Protein AF-A0A3A0BX88-F1 (afdb_monomer)

Secondary structure (DSSP, 8-state):
---------------------SSS--------------------------PPP-B--GGGGTT---HHHHHHHHHHHHHHHH---SSSS-S--EEPPTT-TT--EE-TTT--EEEEEEESS--SS-EEEEEHHHHHHHHHTT-PPEEEEEEE-TTSBEEEEEEE-GGG--GGGEEEPPPPPTTSTTTT--EEEE-GGGS-GGG-EEEEETTEEPPHHHHHHHHHHHHGGGGS-HHHHHHHHHHHHHHHHHT-SEEEHHHHHTTHHHHHHH-TT-S-HHHHHHHHHHHHHHTTSEEEEETTEEEEPP-TT----

Nearest PDB structures (foldseek):
  4esj-assembly1_A  TM=8.984E-01  e=1.342E-27  Streptococcus pneumoniae TIGR4
  4esj-assembly2_B  TM=9.126E-01  e=5.224E-27  Streptococcus pneumoniae TIGR4
  4kyw-assembly1_A  TM=6.574E-01  e=2.027E-28  Streptococcus pneumoniae TIGR4
  3i7b-assembly1_A  TM=4.839E-01  e=1.881E+00  Toxoplasma gondii

Sequence (313 aa):
MKTHSPAIVTRYEETKRKNRHRAACETATRYKIEIGSTSARAAIKITFNKHMQLQLNHAIASRYKSRSQIARVVTEDWALRQLYCVACNSDSLRPFPANTKAVDYHCLMCSSAFQLKSGSAWSERRVPDAGYDAMMSAIQSDRVPNLLLMQYSSDWTVRNLLLVPSFFFVPSAIECRKPLSPRARRAGWVGCNILLSAIAPEGKLPMVRNGEVIPARMVRAHYERVRSLAKLNVKLRGWTLDVLRVIHELKLATFSLSDVYAFEARLRELHPQNFNIRPKIRQQLQVLRDHGLLQFISKGRYELLPSSGQARL

pLDDT: mean 84.35, std 23.64, range [26.55, 98.62]

Radius of gyration: 29.99 Å; Cα contacts (8 Å, |Δi|>4): 430; chains: 1; bounding box: 71×55×108 Å

Solvent-accessible surface area (backbone atoms only — not comparable to full-atom values): 18844 Å² total; per-residue (Å²): 134,85,88,81,86,86,88,82,90,79,97,81,78,97,72,81,72,90,88,80,92,75,91,90,85,84,84,83,83,82,83,87,79,85,84,78,91,76,85,79,93,74,80,80,75,82,72,79,78,79,74,73,71,50,69,39,56,62,75,84,30,72,88,51,86,51,66,70,57,29,52,48,54,26,51,51,55,38,43,55,75,49,36,54,38,54,92,53,92,44,78,42,44,41,72,46,66,87,88,46,81,78,37,47,28,30,24,91,87,75,64,50,44,28,24,78,47,77,39,73,69,82,63,76,49,52,45,83,51,62,47,33,69,60,52,52,51,24,40,75,68,73,63,48,39,24,39,35,43,34,22,30,48,96,87,38,32,46,30,32,28,36,36,30,54,35,74,62,61,37,75,90,26,53,43,77,44,76,54,36,52,83,86,42,100,58,44,60,46,42,31,21,31,40,32,45,67,55,44,42,71,87,42,54,43,59,45,23,54,86,60,40,76,50,58,65,70,56,45,27,50,46,44,56,61,53,47,66,54,60,75,44,56,62,72,59,35,38,53,40,50,55,50,50,31,51,52,59,72,67,74,49,60,62,49,44,52,66,67,59,53,75,45,44,69,59,55,35,69,78,38,73,90,51,92,58,55,71,66,47,52,56,52,34,55,50,51,38,33,79,56,67,46,29,46,79,77,51,96,59,32,35,34,59,51,80,64,82,79,69,69,93,123

Structure (mmCIF, N/CA/C/O backbone):
data_AF-A0A3A0BX88-F1
#
_entry.id   AF-A0A3A0BX88-F1
#
loop_
_atom_site.group_PDB
_atom_site.id
_atom_site.type_symbol
_atom_site.label_atom_id
_atom_site.label_alt_id
_atom_site.label_comp_id
_atom_site.label_asym_id
_atom_site.label_entity_id
_atom_site.label_seq_id
_atom_site.pdbx_PDB_ins_code
_atom_site.Cartn_x
_atom_site.Cartn_y
_atom_site.Cartn_z
_atom_site.occupancy
_atom_site.B_iso_or_equiv
_atom_site.auth_seq_id
_atom_site.auth_comp_id
_atom_site.auth_asym_id
_atom_site.auth_atom_id
_atom_site.pdbx_PDB_model_num
ATOM 1 N N . MET A 1 1 ? -18.993 21.722 -79.664 1.00 37.19 1 MET A N 1
ATOM 2 C CA . MET A 1 1 ? -18.852 20.838 -80.846 1.00 37.19 1 MET A CA 1
ATOM 3 C C . MET A 1 1 ? -19.115 19.419 -80.355 1.00 37.19 1 MET A C 1
ATOM 5 O O . MET A 1 1 ? -18.343 18.940 -79.544 1.00 37.19 1 MET A O 1
ATOM 9 N N . LYS A 1 2 ? -20.366 18.941 -80.429 1.00 28.55 2 LYS A N 1
ATOM 10 C CA . LYS A 1 2 ? -20.908 18.072 -81.502 1.00 28.55 2 LYS A CA 1
ATOM 11 C C . LYS A 1 2 ? -20.049 16.804 -81.669 1.00 28.55 2 LYS A C 1
ATOM 13 O O . LYS A 1 2 ? -18.923 16.930 -82.123 1.00 28.55 2 LYS A O 1
ATOM 18 N N . THR A 1 3 ? -20.441 15.655 -81.096 1.00 29.53 3 THR A N 1
ATOM 19 C CA . THR A 1 3 ? -21.334 14.567 -81.618 1.00 29.53 3 THR A CA 1
ATOM 20 C C . THR A 1 3 ? -20.445 13.311 -81.801 1.00 29.53 3 THR A C 1
ATOM 22 O O . THR A 1 3 ? -19.303 13.493 -82.188 1.00 29.53 3 THR A O 1
ATOM 25 N N . HIS A 1 4 ? -20.766 12.041 -81.520 1.00 30.64 4 HIS A N 1
ATOM 26 C CA . HIS A 1 4 ? -21.990 11.239 -81.623 1.00 30.64 4 HIS A CA 1
ATOM 27 C C . HIS A 1 4 ? -21.888 9.959 -80.751 1.00 30.64 4 HIS A C 1
ATOM 29 O O . HIS A 1 4 ? -20.810 9.393 -80.597 1.00 30.64 4 HIS A O 1
ATOM 35 N N . SER A 1 5 ? -23.035 9.472 -80.264 1.00 31.55 5 SER A N 1
ATOM 36 C CA . SER A 1 5 ? -23.332 8.045 -80.005 1.00 31.55 5 SER A CA 1
ATOM 37 C C . SER A 1 5 ? -23.922 7.429 -81.299 1.00 31.55 5 SER A C 1
ATOM 39 O O . SER A 1 5 ? -24.360 8.223 -82.142 1.00 31.55 5 SER A O 1
ATOM 41 N N . PRO A 1 6 ? -23.980 6.091 -81.505 1.00 41.88 6 PRO A N 1
ATOM 42 C CA . PRO A 1 6 ? -25.149 5.328 -81.030 1.00 41.88 6 PRO A CA 1
ATOM 43 C C . PRO A 1 6 ? -24.908 3.837 -80.674 1.00 41.88 6 PRO A C 1
ATOM 45 O O . PRO A 1 6 ? -23.844 3.263 -80.882 1.00 41.88 6 PRO A O 1
ATOM 48 N N . ALA A 1 7 ? -25.965 3.247 -80.109 1.00 32.22 7 ALA A N 1
ATOM 49 C CA . ALA A 1 7 ? -26.146 1.889 -79.589 1.00 32.22 7 ALA A CA 1
ATOM 50 C C . ALA A 1 7 ? -26.302 0.776 -80.655 1.00 32.22 7 ALA A C 1
ATOM 52 O O . ALA A 1 7 ? -26.463 1.097 -81.827 1.00 32.22 7 ALA A O 1
ATOM 53 N N . ILE A 1 8 ? -26.355 -0.505 -80.221 1.00 32.84 8 ILE A N 1
ATOM 54 C CA . ILE A 1 8 ? -27.447 -1.489 -80.485 1.00 32.84 8 ILE A CA 1
ATOM 55 C C . ILE A 1 8 ? -27.179 -2.864 -79.795 1.00 32.84 8 ILE A C 1
ATOM 57 O O . ILE A 1 8 ? -26.192 -3.526 -80.089 1.00 32.84 8 ILE A O 1
ATOM 61 N N . VAL A 1 9 ? -28.050 -3.231 -78.830 1.00 30.72 9 VAL A N 1
ATOM 62 C CA . VAL A 1 9 ? -28.885 -4.471 -78.679 1.00 30.72 9 VAL A CA 1
ATOM 63 C C . VAL A 1 9 ? -28.278 -5.820 -79.156 1.00 30.72 9 VAL A C 1
ATOM 65 O O . VAL A 1 9 ? -27.827 -5.904 -80.283 1.00 30.72 9 VAL A O 1
ATOM 68 N N . THR A 1 10 ? -28.205 -6.931 -78.398 1.00 33.31 10 THR A N 1
ATOM 69 C CA . THR A 1 10 ? -29.269 -7.888 -77.962 1.00 33.31 10 THR A CA 1
ATOM 70 C C . THR A 1 10 ? -28.614 -8.964 -77.065 1.00 33.31 10 THR A C 1
ATOM 72 O O . THR A 1 10 ? -27.620 -9.556 -77.461 1.00 33.31 10 THR A O 1
ATOM 75 N N . ARG A 1 11 ? -29.009 -9.197 -75.806 1.00 34.31 11 ARG A N 1
ATOM 76 C CA . ARG A 1 11 ? -30.025 -10.169 -75.339 1.00 34.31 11 ARG A CA 1
ATOM 77 C C . ARG A 1 11 ? -30.172 -11.441 -76.197 1.00 34.31 11 ARG A C 1
ATOM 79 O O . ARG A 1 11 ? -31.136 -11.555 -76.939 1.00 34.31 11 ARG A O 1
ATOM 86 N N . TYR A 1 12 ? -29.269 -12.405 -76.032 1.00 27.91 12 TYR A N 1
ATOM 87 C CA . TYR A 1 12 ? -29.512 -13.823 -76.325 1.00 27.91 12 TYR A CA 1
ATOM 88 C C . TYR A 1 12 ? -28.735 -14.674 -75.302 1.00 27.91 12 TYR A C 1
ATOM 90 O O . TYR A 1 12 ? -27.566 -14.416 -75.047 1.00 27.91 12 TYR A O 1
ATOM 98 N N . GLU A 1 13 ? -29.416 -15.665 -74.719 1.00 34.09 13 GLU A N 1
ATOM 99 C CA . GLU A 1 13 ? -28.884 -16.752 -73.869 1.00 34.09 13 GLU A CA 1
ATOM 100 C C . GLU A 1 13 ? -28.833 -16.591 -72.331 1.00 34.09 13 GLU A C 1
ATOM 102 O O . GLU A 1 13 ? -28.002 -17.180 -71.646 1.00 34.09 13 GLU A O 1
ATOM 107 N N . GLU A 1 14 ? -29.870 -15.991 -71.742 1.00 33.75 14 GLU A N 1
ATOM 108 C CA . GLU A 1 14 ? -30.422 -16.490 -70.467 1.00 33.75 14 GLU A CA 1
ATOM 109 C C . GLU A 1 14 ? -31.328 -17.705 -70.736 1.00 33.75 14 GLU A C 1
ATOM 111 O O . GLU A 1 14 ? -32.547 -17.597 -70.640 1.00 33.75 14 GLU A O 1
ATOM 116 N N . THR A 1 15 ? -30.804 -18.869 -71.149 1.00 36.31 15 THR A N 1
ATOM 117 C CA . THR A 1 15 ? -31.603 -20.128 -71.144 1.00 36.31 15 THR A CA 1
ATOM 118 C C . THR A 1 15 ? -30.800 -21.428 -71.303 1.00 36.31 15 THR A C 1
ATOM 120 O O . THR A 1 15 ? -31.260 -22.393 -71.900 1.00 36.31 15 THR A O 1
ATOM 123 N N . LYS A 1 16 ? -29.635 -21.535 -70.659 1.00 35.22 16 LYS A N 1
ATOM 124 C CA . LYS A 1 16 ? -29.091 -22.830 -70.195 1.00 35.22 16 LYS A CA 1
ATOM 125 C C . LYS A 1 16 ? -28.930 -22.756 -68.678 1.00 35.22 16 LYS A C 1
ATOM 127 O O . LYS A 1 16 ? -27.843 -22.656 -68.134 1.00 35.22 16 LYS A O 1
ATOM 132 N N . ARG A 1 17 ? -30.027 -22.547 -67.946 1.00 33.50 17 ARG A N 1
ATOM 133 C CA . ARG A 1 17 ? -30.884 -23.636 -67.455 1.00 33.50 17 ARG A CA 1
ATOM 134 C C . ARG A 1 17 ? -30.047 -24.814 -66.938 1.00 33.50 17 ARG A C 1
ATOM 136 O O . ARG A 1 17 ? -29.605 -25.664 -67.697 1.00 33.50 17 ARG A O 1
ATOM 143 N N . LYS A 1 18 ? -30.003 -24.876 -65.606 1.00 42.22 18 LYS A N 1
ATOM 144 C CA . LYS A 1 18 ? -30.441 -26.057 -64.856 1.00 42.22 18 LYS A CA 1
ATOM 145 C C . LYS A 1 18 ? -29.643 -27.326 -65.157 1.00 42.22 18 LYS A C 1
ATOM 147 O O . LYS A 1 18 ? -30.106 -28.137 -65.941 1.00 42.22 18 LYS A O 1
ATOM 152 N N . ASN A 1 19 ? -28.492 -27.496 -64.494 1.00 35.53 19 ASN A N 1
ATOM 153 C CA . ASN A 1 19 ? -27.986 -28.814 -64.054 1.00 35.53 19 ASN A CA 1
ATOM 154 C C . ASN A 1 19 ? -26.706 -28.746 -63.191 1.00 35.53 19 ASN A C 1
ATOM 156 O O . ASN A 1 19 ? -25.801 -29.551 -63.368 1.00 35.53 19 ASN A O 1
ATOM 160 N N . ARG A 1 20 ? -26.606 -27.816 -62.226 1.00 32.66 20 ARG A N 1
ATOM 161 C CA . ARG A 1 20 ? -25.600 -27.908 -61.136 1.00 32.66 20 ARG A CA 1
ATOM 162 C C . ARG A 1 20 ? -26.149 -27.494 -59.763 1.00 32.66 20 ARG A C 1
ATOM 164 O O . ARG A 1 20 ? -25.437 -26.959 -58.926 1.00 32.66 20 ARG A O 1
ATOM 171 N N . HIS A 1 21 ? -27.428 -27.797 -59.525 1.00 34.69 21 HIS A N 1
ATOM 172 C CA . HIS A 1 21 ? -27.986 -27.977 -58.182 1.00 34.69 21 HIS A CA 1
ATOM 173 C C . HIS A 1 21 ? -28.026 -29.477 -57.872 1.00 34.69 21 HIS A C 1
ATOM 175 O O . HIS A 1 21 ? -29.051 -30.124 -58.060 1.00 34.69 21 HIS A O 1
ATOM 181 N N . ARG A 1 22 ? -26.889 -30.040 -57.465 1.00 37.06 22 ARG A N 1
ATOM 182 C CA . ARG A 1 22 ? -26.770 -31.274 -56.669 1.00 37.06 22 ARG A CA 1
ATOM 183 C C . ARG A 1 22 ? -25.282 -31.533 -56.445 1.00 37.06 22 ARG A C 1
ATOM 185 O O . ARG A 1 22 ? -24.516 -31.413 -57.390 1.00 37.06 22 ARG A O 1
ATOM 192 N N . ALA A 1 23 ? -24.926 -31.907 -55.219 1.00 32.59 23 ALA A N 1
ATOM 193 C CA . ALA A 1 23 ? -23.577 -32.221 -54.735 1.00 32.59 23 ALA A CA 1
ATOM 194 C C . ALA A 1 23 ? -22.699 -31.023 -54.323 1.00 32.59 23 ALA A C 1
ATOM 196 O O . ALA A 1 23 ? -21.762 -30.650 -55.018 1.00 32.59 23 ALA A O 1
ATOM 197 N N . ALA A 1 24 ? -23.006 -30.456 -53.151 1.00 30.28 24 ALA A N 1
ATOM 198 C CA . ALA A 1 24 ? -22.021 -30.149 -52.097 1.00 30.28 24 ALA A CA 1
ATOM 199 C C . ALA A 1 24 ? -22.750 -29.627 -50.840 1.00 30.28 24 ALA A C 1
ATOM 201 O O . 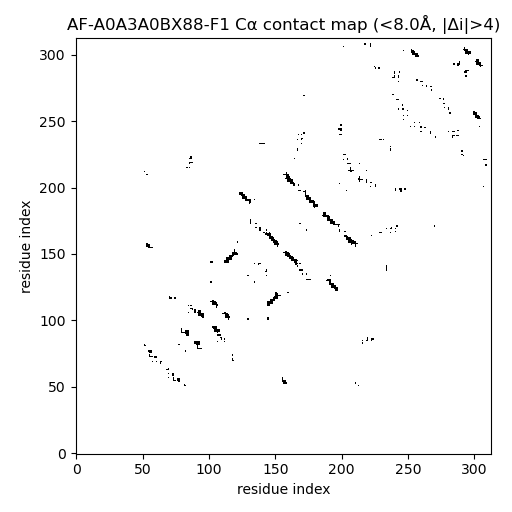ALA A 1 24 ? -22.525 -28.517 -50.365 1.00 30.28 24 ALA A O 1
ATOM 202 N N . CYS A 1 25 ? -23.694 -30.420 -50.334 1.00 26.55 25 CYS A N 1
ATOM 203 C CA . CYS A 1 25 ? -24.285 -30.266 -49.008 1.00 26.55 25 CYS A CA 1
ATOM 204 C C . CYS A 1 25 ? -24.547 -31.682 -48.492 1.00 26.55 25 CYS A C 1
ATOM 206 O O . CYS A 1 25 ? -25.548 -32.277 -48.859 1.00 26.55 25 CYS A O 1
ATOM 208 N N . GLU A 1 26 ? -23.564 -32.229 -47.777 1.00 30.09 26 GLU A N 1
ATOM 209 C CA . GLU A 1 26 ? -23.546 -33.478 -46.993 1.00 30.09 26 GLU A CA 1
ATOM 210 C C . GLU A 1 26 ? -22.076 -33.595 -46.544 1.00 30.09 26 GLU A C 1
ATOM 212 O O . GLU A 1 26 ? -21.204 -33.898 -47.344 1.00 30.09 26 GLU A O 1
ATOM 217 N N . THR A 1 27 ? -21.680 -33.129 -45.363 1.00 31.25 27 THR A N 1
ATOM 218 C CA . THR A 1 27 ? -21.918 -33.831 -44.103 1.00 31.25 27 THR A CA 1
ATOM 219 C C . THR A 1 27 ? -22.029 -32.853 -42.936 1.00 31.25 27 THR A C 1
ATOM 221 O O . THR A 1 27 ? -21.077 -32.211 -42.500 1.00 31.25 27 THR A O 1
ATOM 224 N N . ALA A 1 28 ? -23.243 -32.791 -42.401 1.00 28.09 28 ALA A N 1
ATOM 225 C CA . ALA A 1 28 ? -23.514 -32.354 -41.050 1.00 28.09 28 ALA A CA 1
ATOM 226 C C . ALA A 1 28 ? -23.361 -33.550 -40.098 1.00 28.09 28 ALA A C 1
ATOM 228 O O . ALA A 1 28 ? -24.023 -34.567 -40.288 1.00 28.09 28 ALA A O 1
ATOM 229 N N . THR A 1 29 ? -22.607 -33.368 -39.019 1.00 28.95 29 THR A N 1
ATOM 230 C CA . THR A 1 29 ? -22.853 -34.056 -37.742 1.00 28.95 29 THR A CA 1
ATOM 231 C C . THR A 1 29 ? -22.999 -32.944 -36.705 1.00 28.95 29 THR A C 1
ATOM 233 O O . THR A 1 29 ? -22.015 -32.409 -36.213 1.00 28.95 29 THR A O 1
ATOM 236 N N . ARG A 1 30 ? -24.165 -32.289 -36.636 1.00 31.25 30 ARG A N 1
ATOM 237 C CA . ARG A 1 30 ? -25.263 -32.581 -35.694 1.00 31.25 30 ARG A CA 1
ATOM 238 C C . ARG A 1 30 ? -24.772 -32.883 -34.276 1.00 31.25 30 ARG A C 1
ATOM 240 O O . ARG A 1 30 ? -24.467 -34.026 -33.979 1.00 31.25 30 ARG A O 1
ATOM 247 N N . TYR A 1 31 ? -24.896 -31.893 -33.394 1.00 28.05 31 TYR A N 1
ATOM 248 C CA . TYR A 1 31 ? -25.652 -32.082 -32.156 1.00 28.05 31 TYR A CA 1
ATOM 249 C C . TYR A 1 31 ? -26.645 -30.926 -31.991 1.00 28.05 31 TYR A C 1
ATOM 251 O O . TYR A 1 31 ? -26.291 -29.753 -32.088 1.00 28.05 31 TYR A O 1
ATOM 259 N N . LYS A 1 32 ? -27.917 -31.311 -31.854 1.00 29.78 32 LYS A N 1
ATOM 260 C CA . LYS A 1 32 ? -29.093 -30.466 -31.639 1.00 29.78 32 LYS A CA 1
ATOM 261 C C . LYS A 1 32 ? -29.064 -29.894 -30.219 1.00 29.78 32 LYS A C 1
ATOM 263 O O . LYS A 1 32 ? -28.857 -30.650 -29.277 1.00 29.78 32 LYS A O 1
ATOM 268 N N . ILE A 1 33 ? -29.403 -28.616 -30.073 1.00 31.17 33 ILE A N 1
ATOM 269 C CA . ILE A 1 33 ? -30.096 -28.116 -28.882 1.00 31.17 33 ILE A CA 1
ATOM 270 C C . ILE A 1 33 ? -31.401 -27.508 -29.392 1.00 31.17 33 ILE A C 1
ATOM 272 O O . ILE A 1 33 ? -31.394 -26.602 -30.225 1.00 31.17 33 ILE A O 1
ATOM 276 N N . GLU A 1 34 ? -32.512 -28.098 -28.960 1.00 29.34 34 GLU A N 1
ATOM 277 C CA . GLU A 1 34 ? -33.870 -27.637 -29.225 1.00 29.34 34 GLU A CA 1
ATOM 278 C C . GLU A 1 34 ? -34.085 -26.269 -28.577 1.00 29.34 34 GLU A C 1
ATOM 280 O O . GLU A 1 34 ? -33.884 -26.089 -27.377 1.00 29.34 34 GLU A O 1
ATOM 285 N N . ILE A 1 35 ? -34.494 -25.293 -29.386 1.00 29.83 35 ILE A N 1
ATOM 286 C CA . ILE A 1 35 ? -34.951 -23.995 -28.900 1.00 29.83 35 ILE A CA 1
ATOM 287 C C . ILE A 1 35 ? -36.453 -24.130 -28.657 1.00 29.83 35 ILE A C 1
ATOM 289 O O . ILE A 1 35 ? -37.256 -24.019 -29.582 1.00 29.83 35 ILE A O 1
ATOM 293 N N . GLY A 1 36 ? -36.819 -24.385 -27.402 1.00 27.83 36 GLY A N 1
ATOM 294 C CA . GLY A 1 36 ? -38.156 -24.105 -26.896 1.00 27.83 36 GLY A CA 1
ATOM 295 C C . GLY A 1 36 ? -38.339 -22.592 -26.783 1.00 27.83 36 GLY A C 1
ATOM 296 O O . GLY A 1 36 ? -37.563 -21.899 -26.129 1.00 27.83 36 GLY A O 1
ATOM 297 N N . SER A 1 37 ? -39.346 -22.072 -27.471 1.00 37.44 37 SER A N 1
ATOM 298 C CA . SER A 1 37 ? -39.745 -20.669 -27.483 1.00 37.44 37 SER A CA 1
ATOM 299 C C . SER A 1 37 ? -40.208 -20.186 -26.105 1.00 37.44 37 SER A C 1
ATOM 301 O O . SER A 1 37 ? -41.192 -20.712 -25.593 1.00 37.44 37 SER A O 1
ATOM 303 N N . THR A 1 38 ? -39.544 -19.167 -25.545 1.00 35.22 38 THR A N 1
ATOM 304 C CA . THR A 1 38 ? -40.084 -17.947 -24.887 1.00 35.22 38 THR A CA 1
ATOM 305 C C . THR A 1 38 ? -39.048 -17.335 -23.925 1.00 35.22 38 THR A C 1
ATOM 307 O O . THR A 1 38 ? -38.372 -18.045 -23.195 1.00 35.22 38 THR A O 1
ATOM 310 N N . SER A 1 39 ? -38.991 -15.994 -23.888 1.00 34.66 39 SER A N 1
ATOM 311 C CA . SER A 1 39 ? -38.330 -15.144 -22.874 1.00 34.66 39 SER A CA 1
ATOM 312 C C . SER A 1 39 ? -36.818 -14.830 -22.992 1.00 34.66 39 SER A C 1
ATOM 314 O O . SER A 1 39 ? -35.966 -15.700 -23.102 1.00 34.66 39 SER A O 1
ATOM 316 N N . ALA A 1 40 ? -36.533 -13.523 -22.873 1.00 35.00 40 ALA A N 1
ATOM 317 C CA . ALA A 1 40 ? -35.274 -12.843 -22.539 1.00 35.00 40 ALA A CA 1
ATOM 318 C C . ALA A 1 40 ? -34.059 -12.964 -23.491 1.00 35.00 40 ALA A C 1
ATOM 320 O O . ALA A 1 40 ? -33.359 -13.970 -23.562 1.00 35.00 40 ALA A O 1
ATOM 321 N N . ARG A 1 41 ? -33.697 -11.832 -24.120 1.00 35.62 41 ARG A N 1
ATOM 322 C CA . ARG A 1 41 ? -32.363 -11.582 -24.698 1.00 35.62 41 ARG A CA 1
ATOM 323 C C . ARG A 1 41 ? -31.299 -11.601 -23.589 1.00 35.62 41 ARG A C 1
ATOM 325 O O . ARG A 1 41 ? -30.920 -10.554 -23.068 1.00 35.62 41 ARG A O 1
ATOM 332 N N . ALA A 1 42 ? -30.789 -12.777 -23.245 1.00 33.88 42 ALA A N 1
ATOM 333 C CA . ALA A 1 42 ? -29.539 -12.902 -22.510 1.00 33.88 42 ALA A CA 1
ATOM 334 C C . ALA A 1 42 ? -28.380 -12.694 -23.496 1.00 33.88 42 ALA A C 1
ATOM 336 O O . ALA A 1 42 ? -28.072 -13.555 -24.318 1.00 33.88 42 ALA A O 1
ATOM 337 N N . ALA A 1 43 ? -27.747 -11.522 -23.444 1.00 33.97 43 ALA A N 1
ATOM 338 C CA . ALA A 1 43 ? -26.481 -11.295 -24.124 1.00 33.97 43 ALA A CA 1
ATOM 339 C C . ALA A 1 43 ? -25.432 -12.244 -23.525 1.00 33.97 43 ALA A C 1
ATOM 341 O O . ALA A 1 43 ? -24.995 -12.061 -22.388 1.00 33.97 43 ALA A O 1
ATOM 342 N N . ILE A 1 44 ? -25.031 -13.264 -24.282 1.00 34.22 44 ILE A N 1
ATOM 343 C CA . ILE A 1 44 ? -23.908 -14.130 -23.925 1.00 34.22 44 ILE A CA 1
ATOM 344 C C . ILE A 1 44 ? -22.640 -13.270 -24.003 1.00 34.22 44 ILE A C 1
ATOM 346 O O . ILE A 1 44 ? -22.049 -13.084 -25.065 1.00 34.22 44 ILE A O 1
ATOM 350 N N . LYS A 1 45 ? -22.223 -12.699 -22.867 1.00 35.22 45 LYS A N 1
ATOM 351 C CA . LYS A 1 45 ? -20.878 -12.142 -22.697 1.00 35.22 45 LYS A CA 1
ATOM 352 C C . LYS A 1 45 ? -19.897 -13.310 -22.700 1.00 35.22 45 LYS A C 1
ATOM 354 O O . LYS A 1 45 ? -19.607 -13.886 -21.653 1.00 35.22 45 LYS A O 1
ATOM 359 N N . ILE A 1 46 ? -19.372 -13.651 -23.874 1.00 37.88 46 ILE A N 1
ATOM 360 C CA . ILE A 1 46 ? -18.177 -14.490 -23.980 1.00 37.88 46 ILE A CA 1
ATOM 361 C C . ILE A 1 46 ? -17.037 -13.685 -23.352 1.00 37.88 46 ILE A C 1
ATOM 363 O O . ILE A 1 46 ? -16.448 -12.802 -23.970 1.00 37.88 46 ILE A O 1
ATOM 367 N N . THR A 1 47 ? -16.789 -13.929 -22.070 1.00 42.38 47 THR A N 1
ATOM 368 C CA . THR A 1 47 ? -15.688 -13.301 -21.347 1.00 42.38 47 THR A CA 1
ATOM 369 C C . THR A 1 47 ? -14.465 -14.153 -21.637 1.00 42.38 47 THR A C 1
ATOM 371 O O . THR A 1 47 ? -14.297 -15.218 -21.048 1.00 42.38 47 THR A O 1
ATOM 374 N N . PHE A 1 48 ? -13.632 -13.727 -22.588 1.00 44.22 48 PHE A N 1
ATOM 375 C CA . PHE A 1 48 ? -12.300 -14.301 -22.746 1.00 44.22 48 PHE A CA 1
ATOM 376 C C . PHE A 1 48 ? -11.543 -14.048 -21.445 1.00 44.22 48 PHE A C 1
ATOM 378 O O . PHE A 1 48 ? -11.156 -12.919 -21.147 1.00 44.22 48 PHE A O 1
ATOM 385 N N . ASN A 1 49 ? -11.385 -15.089 -20.634 1.00 53.59 49 ASN A N 1
ATOM 386 C CA . ASN A 1 49 ? -10.648 -14.996 -19.387 1.00 53.59 49 ASN A CA 1
ATOM 387 C C . ASN A 1 49 ? -9.162 -14.875 -19.753 1.00 53.59 49 ASN A C 1
ATOM 389 O O . ASN A 1 49 ? -8.492 -15.872 -20.018 1.00 53.59 49 ASN A O 1
ATOM 393 N N . LYS A 1 50 ? -8.664 -13.640 -19.875 1.00 65.56 50 LYS A N 1
ATOM 394 C CA . LYS A 1 50 ? -7.261 -13.367 -20.191 1.00 65.56 50 LYS A CA 1
ATOM 395 C C . LYS A 1 50 ? -6.401 -13.871 -19.033 1.00 65.56 50 LYS A C 1
ATOM 397 O O . LYS A 1 50 ? -6.299 -13.226 -17.993 1.00 65.56 50 LYS A O 1
ATOM 402 N N . HIS A 1 51 ? -5.804 -15.044 -19.206 1.00 83.62 51 HIS A N 1
ATOM 403 C CA . HIS A 1 51 ? -4.863 -15.595 -18.242 1.00 83.62 51 HIS A CA 1
ATOM 404 C C . HIS A 1 51 ? -3.561 -14.782 -18.274 1.00 83.62 51 HIS A C 1
ATOM 406 O O . HIS A 1 51 ? -2.990 -14.567 -19.345 1.00 83.62 51 HIS A O 1
ATOM 412 N N . MET A 1 52 ? -3.086 -14.330 -17.110 1.00 93.56 52 MET A N 1
ATOM 413 C CA . MET A 1 52 ? -1.812 -13.616 -16.992 1.00 93.56 52 MET A CA 1
ATOM 414 C C . MET A 1 52 ? -0.661 -14.571 -17.325 1.00 93.56 52 MET A C 1
ATOM 416 O O . MET A 1 52 ? -0.510 -15.616 -16.697 1.00 93.56 52 MET A O 1
ATOM 420 N N . GLN A 1 53 ? 0.152 -14.231 -18.323 1.00 96.19 53 GLN A N 1
ATOM 421 C CA . GLN A 1 53 ? 1.370 -14.984 -18.636 1.00 96.19 53 GLN A CA 1
ATOM 422 C C . GLN A 1 53 ? 2.516 -14.472 -17.771 1.00 96.19 53 GLN A C 1
ATOM 424 O O . GLN A 1 53 ? 2.698 -13.265 -17.665 1.00 96.19 53 GLN A O 1
ATOM 429 N N . LEU A 1 54 ? 3.314 -15.361 -17.181 1.00 97.44 54 LEU A N 1
ATOM 430 C CA . LEU A 1 54 ? 4.383 -14.966 -16.254 1.00 97.44 54 LEU A CA 1
ATOM 431 C C . LEU A 1 54 ? 5.745 -14.757 -16.927 1.00 97.44 54 LEU A C 1
ATOM 433 O O . LEU A 1 54 ? 6.626 -14.151 -16.326 1.00 97.44 54 LEU A O 1
ATOM 437 N N . GLN A 1 55 ? 5.917 -15.208 -18.170 1.00 97.50 55 GLN A N 1
ATOM 438 C CA . GLN A 1 55 ? 7.182 -15.080 -18.887 1.00 97.50 55 GLN A CA 1
ATOM 439 C C . GLN A 1 55 ? 7.400 -13.645 -19.391 1.00 97.50 55 GLN A C 1
ATOM 441 O O . GLN A 1 55 ? 6.581 -13.092 -20.135 1.00 97.50 55 GLN A O 1
ATOM 446 N N . LEU A 1 56 ? 8.536 -13.052 -19.029 1.00 96.25 56 LEU A N 1
ATOM 447 C CA . LEU A 1 56 ? 9.024 -11.796 -19.593 1.00 96.25 56 LEU A CA 1
ATOM 448 C C . LEU A 1 56 ? 9.713 -12.087 -20.935 1.00 96.25 56 LEU A C 1
ATOM 450 O O . LEU A 1 56 ? 10.466 -13.053 -21.074 1.00 96.25 56 LEU A O 1
ATOM 454 N N . ASN A 1 57 ? 9.472 -11.244 -21.940 1.00 93.31 57 ASN A N 1
ATOM 455 C CA . ASN A 1 57 ? 10.062 -11.432 -23.262 1.00 93.31 57 ASN A CA 1
ATOM 456 C C . ASN A 1 57 ? 11.494 -10.880 -23.288 1.00 93.31 57 ASN A C 1
ATOM 458 O O . ASN A 1 57 ? 11.712 -9.732 -23.658 1.00 93.31 57 ASN A O 1
ATOM 462 N N . HIS A 1 58 ? 12.480 -11.689 -22.903 1.00 89.38 58 HIS A N 1
ATOM 463 C CA . HIS A 1 58 ? 13.881 -11.255 -22.879 1.00 89.38 58 HIS A CA 1
ATOM 464 C C . HIS A 1 58 ? 14.433 -10.869 -24.267 1.00 89.38 58 HIS A C 1
ATOM 466 O O . HIS A 1 58 ? 15.325 -10.025 -24.363 1.00 89.38 58 HIS A O 1
ATOM 472 N N . ALA A 1 59 ? 13.888 -11.424 -25.357 1.00 90.38 59 ALA A N 1
ATOM 473 C CA . ALA A 1 59 ? 14.398 -11.194 -26.712 1.00 90.38 59 ALA A CA 1
ATOM 474 C C . ALA A 1 59 ? 14.333 -9.714 -27.144 1.00 90.38 59 ALA A C 1
ATOM 476 O O . ALA A 1 59 ? 15.203 -9.242 -27.883 1.00 90.38 59 ALA A O 1
ATOM 477 N N . ILE A 1 60 ? 13.359 -8.950 -26.631 1.00 91.62 60 ILE A N 1
ATOM 478 C CA . ILE A 1 60 ? 13.198 -7.520 -26.958 1.00 91.62 60 ILE A CA 1
ATOM 479 C C . ILE A 1 60 ? 14.332 -6.652 -26.398 1.00 91.62 60 ILE A C 1
ATOM 481 O O . ILE A 1 60 ? 14.541 -5.531 -26.855 1.00 91.62 60 ILE A O 1
ATOM 485 N N . ALA A 1 61 ? 15.072 -7.160 -25.409 1.00 88.38 61 ALA A N 1
ATOM 486 C CA . ALA A 1 61 ? 16.159 -6.442 -24.764 1.00 88.38 61 ALA A CA 1
ATOM 487 C C . ALA A 1 61 ? 17.547 -6.799 -25.323 1.00 88.38 61 ALA A C 1
ATOM 489 O O . ALA A 1 61 ? 18.552 -6.330 -24.791 1.00 88.38 61 ALA A O 1
ATOM 490 N N . SER A 1 62 ? 17.614 -7.559 -26.423 1.00 86.94 62 SER A N 1
ATOM 491 C CA . SER A 1 62 ? 18.856 -8.017 -27.079 1.00 86.94 62 SER A CA 1
ATOM 492 C C . SER A 1 62 ? 19.872 -6.909 -27.392 1.00 86.94 62 SER A C 1
ATOM 494 O O . SER A 1 62 ? 21.073 -7.162 -27.434 1.00 86.94 62 SER A O 1
ATOM 496 N N . ARG A 1 63 ? 19.411 -5.667 -27.583 1.00 90.56 63 ARG A N 1
ATOM 497 C CA . ARG A 1 63 ? 20.261 -4.502 -27.884 1.00 90.56 63 ARG A CA 1
ATOM 498 C C . ARG A 1 63 ? 20.870 -3.832 -26.645 1.00 90.56 63 ARG A C 1
ATOM 500 O O . ARG A 1 63 ? 21.739 -2.973 -26.787 1.00 90.56 63 ARG A O 1
ATOM 507 N N . TYR A 1 64 ? 20.430 -4.184 -25.438 1.00 90.06 64 TYR A N 1
ATOM 508 C CA . TYR A 1 64 ? 20.886 -3.558 -24.198 1.00 90.06 64 TYR A CA 1
ATOM 509 C C . TYR A 1 64 ? 21.949 -4.410 -23.506 1.00 90.06 64 TYR A C 1
ATOM 511 O O . TYR A 1 64 ? 21.788 -5.611 -23.337 1.00 90.06 64 TYR A O 1
ATOM 519 N N . LYS A 1 65 ? 23.029 -3.766 -23.045 1.00 87.25 65 LYS A N 1
ATOM 520 C CA . LYS A 1 65 ? 24.107 -4.428 -22.283 1.00 87.25 65 LYS A CA 1
ATOM 521 C C . LYS A 1 65 ? 23.937 -4.301 -20.765 1.00 87.25 65 LYS A C 1
ATOM 523 O O . LYS A 1 65 ? 24.383 -5.153 -20.006 1.00 87.25 65 LYS A O 1
ATOM 528 N N . SER A 1 66 ? 23.304 -3.221 -20.302 1.00 91.56 66 SER A N 1
ATOM 529 C CA . SER A 1 66 ? 23.103 -2.967 -18.872 1.00 91.56 66 SER A CA 1
ATOM 530 C C . SER A 1 66 ? 21.956 -3.813 -18.328 1.00 91.56 66 SER A C 1
ATOM 532 O O . SER A 1 66 ? 20.825 -3.676 -18.793 1.00 91.56 66 SER A O 1
ATOM 534 N N . ARG A 1 67 ? 22.218 -4.604 -17.278 1.00 87.81 67 ARG A N 1
ATOM 535 C CA . ARG A 1 67 ? 21.188 -5.395 -16.580 1.00 87.81 67 ARG A CA 1
ATOM 536 C C . ARG A 1 67 ? 19.992 -4.554 -16.139 1.00 87.81 67 ARG A C 1
ATOM 538 O O . ARG A 1 67 ? 18.860 -4.995 -16.293 1.00 87.81 67 ARG A O 1
ATOM 545 N N . SER A 1 68 ? 20.224 -3.335 -15.655 1.00 87.75 68 SER A N 1
ATOM 546 C CA . SER A 1 68 ? 19.144 -2.437 -15.234 1.00 87.75 68 SER A CA 1
ATOM 547 C C . SER A 1 68 ? 18.278 -1.972 -16.407 1.00 87.75 68 SER A C 1
ATOM 549 O O . SER A 1 68 ? 17.068 -1.849 -16.255 1.00 87.75 68 SER A O 1
ATOM 551 N N . GLN A 1 69 ? 18.872 -1.736 -17.584 1.00 90.75 69 GLN A N 1
ATOM 552 C CA . GLN A 1 69 ? 18.109 -1.370 -18.784 1.00 90.75 69 GLN A CA 1
ATOM 553 C C . GLN A 1 69 ? 17.362 -2.564 -19.374 1.00 90.75 69 GLN A C 1
ATOM 555 O O . GLN A 1 69 ? 16.201 -2.410 -19.736 1.00 90.75 69 GLN A O 1
ATOM 560 N N . ILE A 1 70 ? 17.988 -3.745 -19.407 1.00 92.31 70 ILE A N 1
ATOM 561 C CA . ILE A 1 70 ? 17.320 -4.993 -19.800 1.00 92.31 70 ILE A CA 1
ATOM 562 C C . ILE A 1 70 ? 16.089 -5.202 -18.914 1.00 92.31 70 ILE A C 1
ATOM 564 O O . ILE A 1 70 ? 14.981 -5.292 -19.432 1.00 92.31 70 ILE A O 1
ATOM 568 N N . ALA A 1 71 ? 16.270 -5.187 -17.587 1.00 92.12 71 ALA A N 1
ATOM 569 C CA . ALA A 1 71 ? 15.189 -5.365 -16.623 1.00 92.12 71 ALA A CA 1
ATOM 570 C C . ALA A 1 71 ? 14.057 -4.353 -16.826 1.00 92.12 71 ALA A C 1
ATOM 572 O O . ALA A 1 71 ? 12.892 -4.740 -16.845 1.00 92.12 71 ALA A O 1
ATOM 573 N N . ARG A 1 72 ? 14.386 -3.072 -17.026 1.00 91.94 72 ARG A N 1
ATOM 574 C CA . ARG A 1 72 ? 13.390 -2.033 -17.302 1.00 91.94 72 ARG A CA 1
ATOM 575 C C . ARG A 1 72 ? 12.557 -2.375 -18.541 1.00 91.94 72 ARG A C 1
ATOM 577 O O . ARG A 1 72 ? 11.343 -2.480 -18.440 1.00 91.94 72 ARG A O 1
ATOM 584 N N . VAL A 1 73 ? 13.209 -2.614 -19.678 1.00 92.81 73 VAL A N 1
ATOM 585 C CA . VAL A 1 73 ? 12.530 -2.850 -20.962 1.00 92.81 73 VAL A CA 1
ATOM 586 C C . VAL A 1 73 ? 11.631 -4.086 -20.907 1.00 92.81 73 VAL A C 1
ATOM 588 O O . VAL A 1 73 ? 10.476 -4.019 -21.321 1.00 92.81 73 VAL A O 1
ATOM 591 N N . VAL A 1 74 ? 12.126 -5.206 -20.372 1.00 95.38 74 VAL A N 1
ATOM 592 C CA . VAL A 1 74 ? 11.344 -6.455 -20.342 1.00 95.38 74 VAL A CA 1
ATOM 593 C C . VAL A 1 74 ? 10.187 -6.390 -19.348 1.00 95.38 74 VAL A C 1
ATOM 595 O O . VAL A 1 74 ? 9.115 -6.923 -19.632 1.00 95.38 74 VAL A O 1
ATOM 598 N N . THR A 1 75 ? 10.370 -5.724 -18.201 1.00 95.62 75 THR A N 1
ATOM 599 C CA . THR A 1 75 ? 9.306 -5.605 -17.190 1.00 95.62 75 THR A CA 1
ATOM 600 C C . THR A 1 75 ? 8.230 -4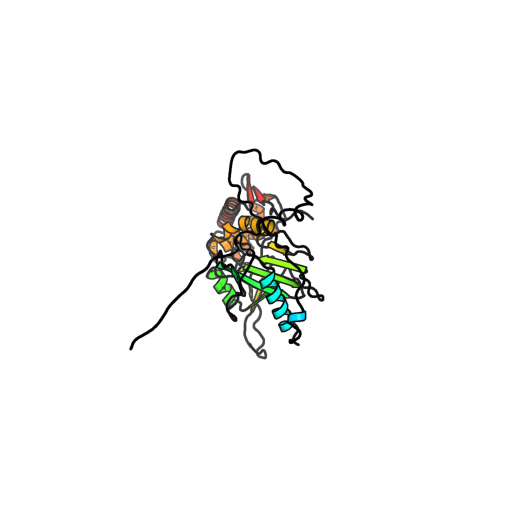.605 -17.596 1.00 95.62 75 THR A C 1
ATOM 602 O O . THR A 1 75 ? 7.056 -4.874 -17.350 1.00 95.62 75 THR A O 1
ATOM 605 N N . GLU A 1 76 ? 8.588 -3.516 -18.282 1.00 93.75 76 GLU A N 1
ATOM 606 C CA . GLU A 1 76 ? 7.622 -2.565 -18.845 1.00 93.75 76 GLU A CA 1
ATOM 607 C C . GLU A 1 76 ? 6.787 -3.187 -19.978 1.00 93.75 76 GLU A C 1
ATOM 609 O O . GLU A 1 76 ? 5.561 -3.062 -19.979 1.00 93.75 76 GLU A O 1
ATOM 614 N N . ASP A 1 77 ? 7.414 -3.925 -20.904 1.00 94.69 77 ASP A N 1
ATOM 615 C CA . ASP A 1 77 ? 6.695 -4.658 -21.959 1.00 94.69 77 ASP A CA 1
ATOM 616 C C . ASP A 1 77 ? 5.698 -5.668 -21.375 1.00 94.69 77 ASP A C 1
ATOM 618 O O . ASP A 1 77 ? 4.528 -5.717 -21.764 1.00 94.69 77 ASP A O 1
ATOM 622 N N . TRP A 1 78 ? 6.147 -6.469 -20.408 1.00 96.94 78 TRP A N 1
ATOM 623 C CA . TRP A 1 78 ? 5.277 -7.431 -19.744 1.00 96.94 78 TRP A CA 1
ATOM 624 C C . TRP A 1 78 ? 4.117 -6.743 -19.038 1.00 96.94 78 TRP A C 1
ATOM 626 O O . TRP A 1 78 ? 2.973 -7.171 -19.180 1.00 96.94 78 TRP A O 1
ATOM 636 N N . ALA A 1 79 ? 4.391 -5.650 -18.329 1.00 95.81 79 ALA A N 1
ATOM 637 C CA . ALA A 1 79 ? 3.378 -4.902 -17.609 1.00 95.81 79 ALA A CA 1
ATOM 638 C C . ALA A 1 79 ? 2.292 -4.369 -18.552 1.00 95.81 79 ALA A C 1
ATOM 640 O O . ALA A 1 79 ? 1.105 -4.554 -18.282 1.00 95.81 79 ALA A O 1
ATOM 641 N N . LEU A 1 80 ? 2.684 -3.812 -19.700 1.00 93.38 80 LEU A N 1
ATOM 642 C CA . LEU A 1 80 ? 1.757 -3.337 -20.725 1.00 93.38 80 LEU A CA 1
ATOM 643 C C . LEU A 1 80 ? 0.851 -4.453 -21.268 1.00 93.38 80 LEU A C 1
ATOM 645 O O . LEU A 1 80 ? -0.336 -4.235 -21.519 1.00 93.38 80 LEU A O 1
ATOM 649 N N . ARG A 1 81 ? 1.401 -5.656 -21.455 1.00 94.44 81 ARG A N 1
ATOM 650 C CA . ARG A 1 81 ? 0.655 -6.798 -21.999 1.00 94.44 81 ARG A CA 1
ATOM 651 C C . ARG A 1 81 ? -0.217 -7.493 -20.959 1.00 94.44 81 ARG A C 1
ATOM 653 O O . ARG A 1 81 ? -1.274 -8.006 -21.328 1.00 94.44 81 ARG A O 1
ATOM 660 N N . GLN A 1 82 ? 0.211 -7.547 -19.699 1.00 96.44 82 GLN A N 1
ATOM 661 C CA . GLN A 1 82 ? -0.343 -8.468 -18.700 1.00 96.44 82 GLN A CA 1
ATOM 662 C C . GLN A 1 82 ? -1.091 -7.791 -17.547 1.00 96.44 82 GLN A C 1
ATOM 664 O O . GLN A 1 82 ? -1.977 -8.419 -16.965 1.00 96.44 82 GLN A O 1
ATOM 669 N N . LEU A 1 83 ? -0.782 -6.537 -17.202 1.00 96.88 83 LEU A N 1
ATOM 670 C CA . LEU A 1 83 ? -1.464 -5.866 -16.095 1.00 96.88 83 LEU A CA 1
ATOM 671 C C . LEU A 1 83 ? -2.902 -5.485 -16.448 1.00 96.88 83 LEU A C 1
ATOM 673 O O . LEU A 1 83 ? -3.229 -5.107 -17.574 1.00 96.88 83 LEU A O 1
ATOM 677 N N . TYR A 1 84 ? -3.739 -5.515 -15.419 1.00 97.38 84 TYR A N 1
ATOM 678 C CA . TYR A 1 84 ? -5.126 -5.076 -15.442 1.00 97.38 84 TYR A CA 1
ATOM 679 C C . TYR A 1 84 ? -5.373 -4.074 -14.313 1.00 97.38 84 TYR A C 1
ATOM 681 O O . TYR A 1 84 ? -4.608 -3.985 -13.349 1.00 97.38 84 TYR A O 1
ATOM 689 N N . CYS A 1 85 ? -6.463 -3.318 -14.414 1.00 97.88 85 CYS A N 1
ATOM 690 C CA . CYS A 1 85 ? -6.859 -2.409 -13.353 1.00 97.88 85 CYS A CA 1
ATOM 691 C C . CYS A 1 85 ? -7.573 -3.170 -12.229 1.00 97.88 85 CYS A C 1
ATOM 693 O O . CYS A 1 85 ? -8.554 -3.877 -12.466 1.00 97.88 85 CYS A O 1
ATOM 695 N N . VAL A 1 86 ? -7.109 -2.985 -10.993 1.00 97.12 86 VAL A N 1
ATOM 696 C CA . VAL A 1 86 ? -7.762 -3.531 -9.790 1.00 97.12 86 VAL A CA 1
ATOM 697 C C . VAL A 1 86 ? -8.925 -2.671 -9.283 1.00 97.12 86 VAL A C 1
ATOM 699 O O . VAL A 1 86 ? -9.776 -3.168 -8.558 1.00 97.12 86 VAL A O 1
ATOM 702 N N . ALA A 1 87 ? -8.980 -1.394 -9.676 1.00 97.25 87 ALA A N 1
ATOM 703 C CA . ALA A 1 87 ? -9.968 -0.422 -9.197 1.00 97.25 87 ALA A CA 1
ATOM 704 C C . ALA A 1 87 ? -11.256 -0.377 -10.046 1.00 97.25 87 ALA A C 1
ATOM 706 O O . ALA A 1 87 ? -12.217 0.312 -9.697 1.00 97.25 87 ALA A O 1
ATOM 707 N N . CYS A 1 88 ? -11.275 -1.076 -11.185 1.00 96.94 88 CYS A N 1
ATOM 708 C CA . CYS A 1 88 ? -12.430 -1.195 -12.074 1.00 96.94 88 CYS A CA 1
ATOM 709 C C . CYS A 1 88 ? -12.337 -2.478 -12.919 1.00 96.94 88 CYS A C 1
ATOM 711 O O . CYS A 1 88 ? -11.415 -3.275 -12.758 1.00 96.94 88 CYS A O 1
ATOM 713 N N . ASN A 1 89 ? -13.261 -2.657 -13.864 1.00 95.75 89 ASN A N 1
ATOM 714 C CA . ASN A 1 89 ? -13.331 -3.845 -14.722 1.00 95.75 89 ASN A CA 1
ATOM 715 C C . ASN A 1 89 ? -12.423 -3.783 -15.966 1.00 95.75 89 ASN A C 1
ATOM 717 O O . ASN A 1 89 ? -12.572 -4.602 -16.864 1.00 95.75 89 ASN A O 1
ATOM 721 N N . SER A 1 90 ? -11.502 -2.817 -16.059 1.00 96.19 90 SER A N 1
ATOM 722 C CA . SER A 1 90 ? -10.573 -2.737 -17.192 1.00 96.19 90 SER A CA 1
ATOM 723 C C . SER A 1 90 ? -9.479 -3.805 -17.103 1.00 96.19 90 SER A C 1
ATOM 725 O O . SER A 1 90 ? -8.761 -3.887 -16.103 1.00 96.19 90 SER A O 1
ATOM 727 N N . ASP A 1 91 ? -9.308 -4.577 -18.177 1.00 95.25 91 ASP A N 1
ATOM 728 C CA . ASP A 1 91 ? -8.300 -5.644 -18.301 1.00 95.25 91 ASP A CA 1
ATOM 729 C C . ASP A 1 91 ? -6.972 -5.168 -18.919 1.00 95.25 91 ASP A C 1
ATOM 731 O O . ASP A 1 91 ? -6.167 -5.962 -19.415 1.00 95.25 91 ASP A O 1
ATOM 735 N N . SER A 1 92 ? -6.748 -3.852 -18.915 1.00 94.62 92 SER A N 1
ATOM 736 C CA . SER A 1 92 ? -5.546 -3.229 -19.464 1.00 94.62 92 SER A CA 1
ATOM 737 C C . SER A 1 92 ? -5.179 -1.955 -18.717 1.00 94.62 92 SER A C 1
ATOM 739 O O . SER A 1 92 ? -6.058 -1.201 -18.298 1.00 94.62 92 SER A O 1
ATOM 741 N N . LEU A 1 93 ? -3.883 -1.671 -18.645 1.00 95.81 93 LEU A N 1
ATOM 742 C CA . LEU A 1 93 ? -3.354 -0.358 -18.291 1.00 95.81 93 LEU A CA 1
ATOM 743 C C . LEU A 1 93 ? -2.650 0.261 -19.506 1.00 95.81 93 LEU A C 1
ATOM 745 O O . LEU A 1 93 ? -2.224 -0.443 -20.422 1.00 95.81 93 LEU A O 1
ATOM 749 N N . ARG A 1 94 ? -2.540 1.588 -19.526 1.00 94.50 94 ARG A N 1
ATOM 750 C CA . ARG A 1 94 ? -1.807 2.344 -20.546 1.00 94.50 94 ARG A CA 1
ATOM 751 C C . ARG A 1 94 ? -0.610 3.047 -19.927 1.00 94.50 94 ARG A C 1
ATOM 753 O O . ARG A 1 94 ? -0.723 3.498 -18.789 1.00 94.50 94 ARG A O 1
ATOM 760 N N . PRO A 1 95 ? 0.511 3.159 -20.651 1.00 92.69 95 PRO A N 1
ATOM 761 C CA . PRO A 1 95 ? 1.664 3.885 -20.152 1.00 92.69 95 PRO A CA 1
ATOM 762 C C . PRO A 1 95 ? 1.319 5.373 -20.021 1.00 92.69 95 PRO A C 1
ATOM 764 O O . PRO A 1 95 ? 0.573 5.921 -20.837 1.00 92.69 95 PRO A O 1
ATOM 767 N N . PHE A 1 96 ? 1.852 6.033 -18.997 1.00 85.19 96 PHE A N 1
ATOM 768 C CA . PHE A 1 96 ? 1.931 7.493 -18.995 1.00 85.19 96 PHE A CA 1
ATOM 769 C C . PHE A 1 96 ? 2.971 7.971 -20.019 1.00 85.19 96 PHE A C 1
ATOM 771 O O . PHE A 1 96 ? 3.843 7.195 -20.424 1.00 85.19 96 PHE A O 1
ATOM 778 N N . PRO A 1 97 ? 2.928 9.251 -20.434 1.00 80.25 97 PRO A N 1
ATOM 779 C CA . PRO A 1 97 ? 4.018 9.848 -21.187 1.00 80.25 97 PRO A CA 1
ATOM 780 C C . PRO A 1 97 ? 5.358 9.622 -20.479 1.00 80.25 97 PRO A C 1
ATOM 782 O O . PRO A 1 97 ? 5.450 9.708 -19.248 1.00 80.25 97 PRO A O 1
ATOM 785 N N . ALA A 1 98 ? 6.401 9.339 -21.260 1.00 73.62 98 ALA A N 1
ATOM 786 C CA . ALA A 1 98 ? 7.738 9.108 -20.729 1.00 73.62 98 ALA A CA 1
ATOM 787 C C . ALA A 1 98 ? 8.188 10.273 -19.827 1.00 73.62 98 ALA A C 1
ATOM 789 O O . ALA A 1 98 ? 7.907 11.437 -20.109 1.00 73.62 98 ALA A O 1
ATOM 790 N N . ASN A 1 99 ? 8.918 9.950 -18.754 1.00 70.50 99 ASN A N 1
ATOM 791 C CA . ASN A 1 99 ? 9.397 10.890 -17.729 1.00 70.50 99 ASN A CA 1
ATOM 792 C C . ASN A 1 99 ? 8.313 11.517 -16.833 1.00 70.50 99 ASN A C 1
ATOM 794 O O . ASN A 1 99 ? 8.618 12.436 -16.065 1.00 70.50 99 ASN A O 1
ATOM 798 N N . THR A 1 100 ? 7.077 11.008 -16.858 1.00 76.19 100 THR A N 1
ATOM 799 C CA . THR A 1 100 ? 6.088 11.348 -15.826 1.00 76.19 100 THR A CA 1
ATOM 800 C C . THR A 1 100 ? 6.615 10.896 -14.465 1.00 76.19 100 THR A C 1
ATOM 802 O O . THR A 1 100 ? 6.947 9.729 -14.256 1.00 76.19 100 THR A O 1
ATOM 805 N N . LYS A 1 101 ? 6.763 11.834 -13.525 1.00 77.75 101 LYS A N 1
ATOM 806 C CA . LYS A 1 101 ? 7.364 11.531 -12.222 1.00 77.75 101 LYS A CA 1
ATOM 807 C C . LYS A 1 101 ? 6.486 10.553 -11.445 1.00 77.75 101 LYS A C 1
ATOM 809 O O . LYS A 1 101 ? 5.326 10.845 -11.183 1.00 77.75 101 LYS A O 1
ATOM 814 N N . ALA A 1 102 ? 7.097 9.449 -11.018 1.00 77.50 102 ALA A N 1
ATOM 815 C CA . ALA A 1 102 ? 6.531 8.456 -10.106 1.00 77.50 102 ALA A CA 1
ATOM 816 C C . ALA A 1 102 ? 5.259 7.740 -10.592 1.00 77.50 102 ALA A C 1
ATOM 818 O O . ALA A 1 102 ? 4.672 7.016 -9.802 1.00 77.50 102 ALA A O 1
ATOM 819 N N . VAL A 1 103 ? 4.853 7.880 -11.856 1.00 87.81 103 VAL A N 1
ATOM 820 C CA . VAL A 1 103 ? 3.690 7.174 -12.405 1.00 87.81 103 VAL A CA 1
ATOM 821 C C . VAL A 1 103 ? 4.050 6.572 -13.752 1.00 87.81 103 VAL A C 1
ATOM 823 O O . VAL A 1 103 ? 4.452 7.290 -14.664 1.00 87.81 103 VAL A O 1
ATOM 826 N N . ASP A 1 104 ? 3.863 5.261 -13.871 1.00 91.88 104 ASP A N 1
ATOM 827 C CA . ASP A 1 104 ? 4.239 4.500 -15.062 1.00 91.88 104 ASP A CA 1
ATOM 828 C C . ASP A 1 104 ? 3.009 4.156 -15.908 1.00 91.88 104 ASP A C 1
ATOM 830 O O . ASP A 1 104 ? 3.074 4.185 -17.136 1.00 91.88 104 ASP A O 1
ATOM 834 N N . TYR A 1 105 ? 1.861 3.897 -15.267 1.00 95.75 105 TYR A N 1
ATOM 835 C CA . TYR A 1 105 ? 0.630 3.505 -15.955 1.00 95.75 105 TYR A CA 1
ATOM 836 C C . TYR A 1 105 ? -0.624 4.192 -15.406 1.00 95.75 105 TYR A C 1
ATOM 838 O O . TYR A 1 105 ? -0.691 4.564 -14.236 1.00 95.75 105 TYR A O 1
ATOM 846 N N . HIS A 1 106 ? -1.657 4.295 -16.241 1.00 95.88 106 HIS A N 1
ATOM 847 C CA . HIS A 1 106 ? -3.023 4.624 -15.835 1.00 95.88 106 HIS A CA 1
ATOM 848 C C . HIS A 1 106 ? -4.040 3.658 -16.429 1.00 95.88 106 HIS A C 1
ATOM 850 O O . HIS A 1 106 ? -3.830 3.030 -17.467 1.00 95.88 106 HIS A O 1
ATOM 856 N N . CYS A 1 107 ? -5.192 3.582 -15.776 1.00 96.75 107 CYS A N 1
ATOM 857 C CA . CYS A 1 107 ? -6.387 2.995 -16.356 1.00 96.75 107 CYS A CA 1
ATOM 858 C C . CYS A 1 107 ? -7.171 4.049 -17.152 1.00 96.75 107 CYS A C 1
ATOM 860 O O . CYS A 1 107 ? -7.520 5.086 -16.599 1.00 96.75 107 CYS A O 1
ATOM 862 N N . LEU A 1 108 ? -7.531 3.765 -18.408 1.00 95.19 108 LEU A N 1
ATOM 863 C CA . LEU A 1 108 ? -8.380 4.662 -19.213 1.00 95.19 108 LEU A CA 1
ATOM 864 C C . LEU A 1 108 ? -9.844 4.713 -18.742 1.00 95.19 108 LEU A C 1
ATOM 866 O O . LEU A 1 108 ? -10.565 5.636 -19.096 1.00 95.19 108 LEU A O 1
ATOM 870 N N . MET A 1 109 ? -10.297 3.717 -17.974 1.00 97.00 109 MET A N 1
ATOM 871 C CA . MET A 1 109 ? -11.692 3.619 -17.526 1.00 97.00 109 MET A CA 1
ATOM 872 C C . MET A 1 109 ? -11.951 4.392 -16.228 1.00 97.00 109 MET A C 1
ATOM 874 O O . MET A 1 109 ? -12.997 5.012 -16.087 1.00 97.00 109 MET A O 1
ATOM 878 N N . CYS A 1 110 ? -11.032 4.325 -15.261 1.00 96.31 110 CYS A N 1
ATOM 879 C CA . CYS A 1 110 ? -11.221 4.928 -13.935 1.00 96.31 110 CYS A CA 1
ATOM 880 C C . CYS A 1 110 ? -10.112 5.908 -13.537 1.00 96.31 110 CYS A C 1
ATOM 882 O O . CYS A 1 110 ? -10.070 6.340 -12.388 1.00 96.31 110 CYS A O 1
ATOM 884 N N . SER A 1 111 ? -9.182 6.203 -14.449 1.00 95.25 111 SER A N 1
ATOM 885 C CA . SER A 1 111 ? -8.063 7.139 -14.261 1.00 95.25 111 SER A CA 1
ATOM 886 C C . SER A 1 111 ? -7.096 6.801 -13.121 1.00 95.25 111 SER A C 1
ATOM 888 O O . SER A 1 111 ? -6.204 7.588 -12.818 1.00 95.25 111 SER A O 1
ATOM 890 N N . SER A 1 112 ? -7.225 5.629 -12.488 1.00 96.31 112 SER A N 1
ATOM 891 C CA . SER A 1 112 ? -6.310 5.206 -11.428 1.00 96.31 112 SER A CA 1
ATOM 892 C C . SER A 1 112 ? -4.883 5.112 -11.959 1.00 96.31 112 SER A C 1
ATOM 894 O O . SER A 1 112 ? -4.647 4.494 -12.999 1.00 96.31 112 SER A O 1
ATOM 896 N N . ALA A 1 113 ? -3.953 5.711 -11.219 1.00 96.38 113 ALA A N 1
ATOM 897 C CA . ALA A 1 113 ? -2.527 5.735 -11.506 1.00 96.38 113 ALA A CA 1
ATOM 898 C C . ALA A 1 113 ? -1.799 4.561 -10.836 1.00 96.38 113 ALA A C 1
ATOM 900 O O . ALA A 1 113 ? -2.176 4.132 -9.739 1.00 96.38 113 ALA A O 1
ATOM 901 N N . PHE A 1 114 ? -0.749 4.064 -11.486 1.00 97.25 114 PHE A N 1
ATOM 902 C CA . PHE A 1 114 ? 0.060 2.938 -11.035 1.00 97.25 114 PHE A CA 1
ATOM 903 C C . PHE A 1 114 ? 1.551 3.213 -11.249 1.00 97.25 114 PHE A C 1
ATOM 905 O O . PHE A 1 114 ? 1.951 3.735 -12.291 1.00 97.25 114 PHE A O 1
ATOM 912 N N . GLN A 1 115 ? 2.368 2.811 -10.282 1.00 96.38 115 GLN A N 1
ATOM 913 C CA . GLN A 1 115 ? 3.826 2.794 -10.361 1.00 96.38 115 GLN A CA 1
ATOM 914 C C . GLN A 1 115 ? 4.315 1.349 -10.272 1.00 96.38 115 GLN A C 1
ATOM 916 O O . GLN A 1 115 ? 3.875 0.611 -9.395 1.00 96.38 115 GLN A O 1
ATOM 921 N N . LEU A 1 116 ? 5.240 0.948 -11.137 1.00 95.62 116 LEU A N 1
ATOM 922 C CA . LEU A 1 116 ? 5.884 -0.358 -11.117 1.00 95.62 116 LEU A CA 1
ATOM 923 C C . LEU A 1 116 ? 7.303 -0.239 -10.555 1.00 95.62 116 LEU A C 1
ATOM 925 O O . LEU A 1 116 ? 8.139 0.511 -11.049 1.00 95.62 116 LEU A O 1
ATOM 929 N N . LYS A 1 117 ? 7.611 -1.055 -9.550 1.00 94.88 117 LYS A N 1
ATOM 930 C CA . LYS A 1 117 ? 8.983 -1.338 -9.127 1.00 94.88 117 LYS A CA 1
ATOM 931 C C . LYS A 1 117 ? 9.262 -2.813 -9.333 1.00 94.88 117 LYS A C 1
ATOM 933 O O . LYS A 1 117 ? 8.545 -3.660 -8.807 1.00 94.88 117 LYS A O 1
ATOM 938 N N . SER A 1 118 ? 10.316 -3.113 -10.079 1.00 95.31 118 SER A N 1
ATOM 939 C CA . SER A 1 118 ? 10.713 -4.479 -10.402 1.00 95.31 118 SER A CA 1
ATOM 940 C C . SER A 1 118 ? 12.147 -4.768 -9.961 1.00 95.31 118 SER A C 1
ATOM 942 O O . SER A 1 118 ? 13.008 -3.886 -9.939 1.00 95.31 118 SER A O 1
ATOM 944 N N . GLY A 1 119 ? 12.414 -6.020 -9.596 1.00 94.94 119 GLY A N 1
ATOM 945 C CA . GLY A 1 119 ? 13.748 -6.471 -9.216 1.00 94.94 119 GLY A CA 1
ATOM 946 C C . GLY A 1 119 ? 13.856 -7.990 -9.139 1.00 94.94 119 GLY A C 1
ATOM 947 O O . GLY A 1 119 ? 12.852 -8.696 -9.108 1.00 94.94 119 GLY A O 1
ATOM 948 N N . SER A 1 120 ? 15.086 -8.500 -9.099 1.00 93.69 120 SER A N 1
ATOM 949 C CA . SER A 1 120 ? 15.338 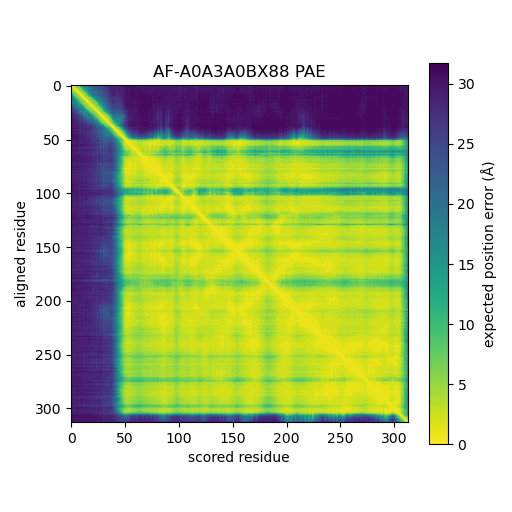-9.932 -8.885 1.00 93.69 120 SER A CA 1
ATOM 950 C C . SER A 1 120 ? 15.208 -10.345 -7.412 1.00 93.69 120 SER A C 1
ATOM 952 O O . SER A 1 120 ? 14.886 -11.490 -7.094 1.00 93.69 120 SER A O 1
ATOM 954 N N . ALA A 1 121 ? 15.439 -9.401 -6.496 1.00 92.19 121 ALA A N 1
ATOM 955 C CA . ALA A 1 121 ? 15.292 -9.603 -5.061 1.00 92.19 121 ALA A CA 1
ATOM 956 C C . ALA A 1 121 ? 13.857 -9.308 -4.600 1.00 92.19 121 ALA A C 1
ATOM 958 O O . ALA A 1 121 ? 13.229 -8.359 -5.068 1.00 92.19 121 ALA A O 1
ATOM 959 N N . TRP A 1 122 ? 13.373 -10.086 -3.630 1.00 92.44 122 TRP A N 1
ATOM 960 C CA . TRP A 1 122 ? 12.080 -9.879 -2.980 1.00 92.44 122 TRP A CA 1
ATOM 961 C C . TRP A 1 122 ? 12.256 -9.419 -1.542 1.00 92.44 122 TRP A C 1
ATOM 963 O O . TRP A 1 122 ? 13.088 -9.943 -0.801 1.00 92.44 122 TRP A O 1
ATOM 973 N N . SER A 1 123 ? 11.453 -8.444 -1.131 1.00 90.25 123 SER A N 1
ATOM 974 C CA . SER A 1 123 ? 11.342 -8.056 0.267 1.00 90.25 123 SER A CA 1
ATOM 975 C C . SER A 1 123 ? 9.924 -7.605 0.559 1.00 90.25 123 SER A C 1
ATOM 977 O O . SER A 1 123 ? 9.445 -6.645 -0.031 1.00 90.25 123 SER A O 1
ATOM 979 N N . GLU A 1 124 ? 9.290 -8.250 1.534 1.00 87.12 124 GLU A N 1
ATOM 980 C CA . GLU A 1 124 ? 7.995 -7.822 2.085 1.00 87.12 124 GLU A CA 1
ATOM 981 C C . GLU A 1 124 ? 8.154 -6.893 3.294 1.00 87.12 124 GLU A C 1
ATOM 983 O O . GLU A 1 124 ? 7.177 -6.535 3.951 1.00 87.12 124 GLU A O 1
ATOM 988 N N . ARG A 1 125 ? 9.397 -6.510 3.615 1.00 92.81 125 ARG A N 1
ATOM 989 C CA . ARG A 1 125 ? 9.704 -5.618 4.738 1.00 92.81 125 ARG A CA 1
ATOM 990 C C . ARG A 1 125 ? 9.869 -4.180 4.279 1.00 92.81 125 ARG A C 1
ATOM 992 O O . ARG A 1 125 ? 9.266 -3.288 4.866 1.00 92.81 125 ARG A O 1
ATOM 999 N N . ARG A 1 126 ? 10.688 -3.954 3.249 1.00 94.44 126 ARG A N 1
ATOM 1000 C CA . ARG A 1 126 ? 11.023 -2.608 2.770 1.00 94.44 126 ARG A CA 1
ATOM 1001 C C . ARG A 1 126 ? 11.371 -2.595 1.288 1.00 94.44 126 ARG A C 1
ATOM 1003 O O . ARG A 1 126 ? 12.011 -3.525 0.804 1.00 94.44 126 ARG A O 1
ATOM 1010 N N . VAL A 1 127 ? 11.034 -1.506 0.604 1.00 94.69 127 VAL A N 1
ATOM 1011 C CA . VAL A 1 127 ? 11.399 -1.278 -0.800 1.00 94.69 127 VAL A CA 1
ATOM 1012 C C . VAL A 1 127 ? 11.960 0.135 -0.971 1.00 94.69 127 VAL A C 1
ATOM 1014 O O . VAL A 1 127 ? 11.320 1.086 -0.524 1.00 94.69 127 VAL A O 1
ATOM 1017 N N . PRO A 1 128 ? 13.130 0.311 -1.613 1.00 93.00 128 PRO A N 1
ATOM 1018 C CA . PRO A 1 128 ? 13.653 1.637 -1.919 1.00 93.00 128 PRO A CA 1
ATOM 1019 C C . PRO A 1 128 ? 12.736 2.420 -2.863 1.00 93.00 128 PRO A C 1
ATOM 1021 O O . PRO A 1 128 ? 12.241 1.893 -3.865 1.00 93.00 128 PRO A O 1
ATOM 1024 N N . ASP A 1 129 ? 12.580 3.709 -2.591 1.00 92.00 129 ASP A N 1
ATOM 1025 C CA . ASP A 1 129 ? 11.828 4.625 -3.437 1.00 92.00 129 ASP A CA 1
ATOM 1026 C C . ASP A 1 129 ? 12.606 5.925 -3.731 1.00 92.00 129 ASP A C 1
ATOM 1028 O O . ASP A 1 129 ? 13.796 6.053 -3.416 1.00 92.00 129 ASP A O 1
ATOM 1032 N N . ALA A 1 130 ? 11.970 6.837 -4.468 1.00 89.12 130 ALA A N 1
ATOM 1033 C CA . ALA A 1 130 ? 12.508 8.107 -4.915 1.00 89.12 130 ALA A CA 1
ATOM 1034 C C . ALA A 1 130 ? 12.638 9.117 -3.754 1.00 89.12 130 ALA A C 1
ATOM 1036 O O . ALA A 1 130 ? 12.936 8.754 -2.616 1.00 89.12 130 ALA A O 1
ATOM 1037 N N . GLY A 1 131 ? 12.536 10.412 -4.065 1.00 94.44 131 GLY A N 1
ATOM 1038 C CA . GLY A 1 131 ? 12.815 11.485 -3.111 1.00 94.44 131 GLY A CA 1
ATOM 1039 C C . GLY A 1 131 ? 11.826 11.482 -1.950 1.00 94.44 131 GLY A C 1
ATOM 1040 O O . GLY A 1 131 ? 10.621 11.417 -2.187 1.00 94.44 131 GLY A O 1
ATOM 1041 N N . TYR A 1 132 ? 12.335 11.584 -0.721 1.00 96.62 132 TYR A N 1
ATOM 1042 C CA . TYR A 1 132 ? 11.506 11.562 0.489 1.00 96.62 132 TYR A CA 1
ATOM 1043 C C . TYR A 1 132 ? 10.448 12.674 0.480 1.00 96.62 132 TYR A C 1
ATOM 1045 O O . TYR A 1 132 ? 9.259 12.383 0.572 1.00 96.62 132 TYR A O 1
ATOM 1053 N N . ASP A 1 133 ? 10.854 13.924 0.246 1.00 96.12 133 ASP A N 1
ATOM 1054 C CA . ASP A 1 133 ? 9.929 15.067 0.256 1.00 96.12 133 ASP A CA 1
ATOM 1055 C C . ASP A 1 133 ? 8.846 14.959 -0.824 1.00 96.12 133 ASP A C 1
ATOM 1057 O O . ASP A 1 133 ? 7.692 15.319 -0.599 1.00 96.12 133 ASP A O 1
ATOM 1061 N N . ALA A 1 134 ? 9.193 14.405 -1.991 1.00 94.94 134 ALA A N 1
ATOM 1062 C CA . ALA A 1 134 ? 8.239 14.186 -3.073 1.00 94.94 134 ALA A CA 1
ATOM 1063 C C . ALA A 1 134 ? 7.176 13.144 -2.687 1.00 94.94 134 ALA A C 1
ATOM 1065 O O . ALA A 1 134 ? 5.993 13.365 -2.940 1.00 94.94 134 ALA A O 1
ATOM 1066 N N . MET A 1 135 ? 7.579 12.042 -2.042 1.00 96.31 135 MET A N 1
ATOM 1067 C CA . MET A 1 135 ? 6.645 11.037 -1.523 1.00 96.31 135 MET A CA 1
ATOM 1068 C C . MET A 1 135 ? 5.758 11.625 -0.417 1.00 96.31 135 MET A C 1
ATOM 1070 O O . MET A 1 135 ? 4.539 11.471 -0.455 1.00 96.31 135 MET A O 1
ATOM 1074 N N . MET A 1 136 ? 6.335 12.370 0.529 1.00 97.31 136 MET A N 1
ATOM 1075 C CA . MET A 1 136 ? 5.570 13.012 1.604 1.00 97.31 136 MET A CA 1
ATOM 1076 C C . MET A 1 136 ? 4.554 14.026 1.065 1.00 97.31 136 MET A C 1
ATOM 1078 O O . MET A 1 136 ? 3.398 14.025 1.490 1.00 97.31 136 MET A O 1
ATOM 1082 N N . SER A 1 137 ? 4.946 14.840 0.083 1.00 97.06 137 SER A N 1
ATOM 1083 C CA . SER A 1 137 ? 4.047 15.771 -0.605 1.00 97.06 137 SER A CA 1
ATOM 1084 C C . SER A 1 137 ? 2.930 15.039 -1.360 1.00 97.06 137 SER A C 1
ATOM 1086 O O . SER A 1 137 ? 1.767 15.446 -1.296 1.00 97.06 137 SER A O 1
ATOM 1088 N N . ALA A 1 138 ? 3.240 13.919 -2.021 1.00 96.31 138 ALA A N 1
ATOM 1089 C CA . ALA A 1 138 ? 2.240 13.091 -2.694 1.00 96.31 138 ALA A CA 1
ATOM 1090 C C . ALA A 1 138 ? 1.233 12.478 -1.705 1.00 96.31 138 ALA A C 1
ATOM 1092 O O . ALA A 1 138 ? 0.038 12.469 -1.994 1.00 96.31 138 ALA A O 1
ATOM 1093 N N . ILE A 1 139 ? 1.681 12.031 -0.525 1.00 96.94 139 ILE A N 1
ATOM 1094 C CA . ILE A 1 139 ? 0.796 11.543 0.548 1.00 96.94 139 ILE A CA 1
ATOM 1095 C C . ILE A 1 139 ? -0.114 12.668 1.046 1.00 96.94 139 ILE A C 1
ATOM 1097 O O . ILE A 1 139 ? -1.326 12.488 1.124 1.00 96.94 139 ILE A O 1
ATOM 1101 N N . GLN A 1 140 ? 0.452 13.838 1.356 1.00 96.12 140 GLN A N 1
ATOM 1102 C CA . GLN A 1 140 ? -0.303 14.985 1.877 1.00 96.12 140 GLN A CA 1
ATOM 1103 C C . GLN A 1 140 ? -1.334 15.527 0.882 1.00 96.12 140 GLN A C 1
ATOM 1105 O O . GLN A 1 140 ? -2.393 15.993 1.296 1.00 96.12 140 GLN A O 1
ATOM 1110 N N . SER A 1 141 ? -1.039 15.448 -0.417 1.00 96.25 141 SER A N 1
ATOM 1111 C CA . SER A 1 141 ? -1.934 15.886 -1.495 1.00 96.25 141 SER A CA 1
ATOM 1112 C C . SER A 1 141 ? -2.858 14.788 -2.033 1.00 96.25 141 SER A C 1
ATOM 1114 O O . SER A 1 141 ? -3.614 15.056 -2.963 1.00 96.25 141 SER A O 1
ATOM 1116 N N . ASP A 1 142 ? -2.814 13.582 -1.458 1.00 96.00 142 ASP A N 1
ATOM 1117 C CA . ASP A 1 142 ? -3.583 12.402 -1.880 1.00 96.00 142 ASP A CA 1
ATOM 1118 C C . ASP A 1 142 ? -3.376 12.005 -3.357 1.00 96.00 142 ASP A C 1
ATOM 1120 O O . ASP A 1 142 ? -4.306 11.651 -4.079 1.00 96.00 142 ASP A O 1
ATOM 1124 N N . ARG A 1 143 ? -2.126 12.092 -3.830 1.00 94.69 143 ARG A N 1
ATOM 1125 C CA . ARG A 1 143 ? -1.723 11.838 -5.231 1.00 94.69 143 ARG A CA 1
ATOM 1126 C C . ARG A 1 143 ? -0.744 10.680 -5.399 1.00 94.69 143 ARG A C 1
ATOM 1128 O O . ARG A 1 143 ? -0.163 10.518 -6.471 1.00 94.69 143 ARG A O 1
ATOM 1135 N N . VAL A 1 144 ? -0.530 9.880 -4.356 1.00 95.62 144 VAL A N 1
ATOM 1136 C CA . VAL A 1 144 ? 0.302 8.674 -4.464 1.00 95.62 144 VAL A CA 1
ATOM 1137 C C . VAL A 1 144 ? -0.369 7.704 -5.4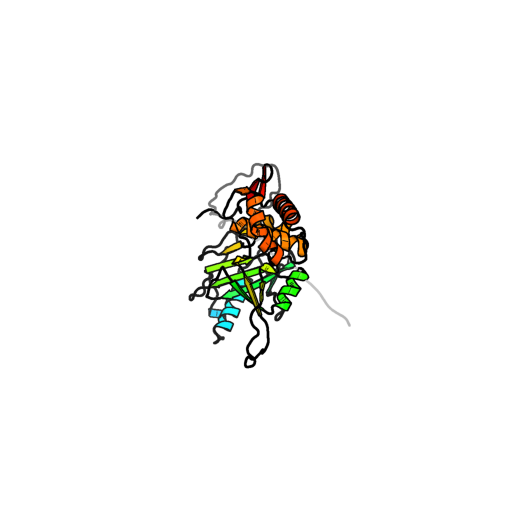48 1.00 95.62 144 VAL A C 1
ATOM 1139 O O . VAL A 1 144 ? -1.578 7.488 -5.353 1.00 95.62 144 VAL A O 1
ATOM 1142 N N . PRO A 1 145 ? 0.354 7.115 -6.411 1.00 96.50 145 PRO A N 1
ATOM 1143 C CA . PRO A 1 145 ? -0.205 6.075 -7.269 1.00 96.50 145 PRO A CA 1
ATOM 1144 C C . PRO A 1 145 ? -0.357 4.753 -6.506 1.00 96.50 145 PRO A C 1
ATOM 1146 O O . PRO A 1 145 ? 0.234 4.542 -5.449 1.00 96.50 145 PRO A O 1
ATOM 1149 N N . ASN A 1 146 ? -1.123 3.814 -7.061 1.00 98.19 146 ASN A N 1
ATOM 1150 C CA . ASN A 1 146 ? -1.058 2.430 -6.592 1.00 98.19 146 ASN A CA 1
ATOM 1151 C C . ASN A 1 146 ? 0.338 1.874 -6.909 1.00 98.19 146 ASN A C 1
ATOM 1153 O O . ASN A 1 146 ? 0.855 2.092 -8.004 1.00 98.19 146 ASN A O 1
ATOM 1157 N N . LEU A 1 147 ? 0.941 1.136 -5.986 1.00 97.75 147 LEU A N 1
ATOM 1158 C CA . LEU A 1 147 ? 2.269 0.564 -6.186 1.00 97.75 147 LEU A CA 1
ATOM 1159 C C . LEU A 1 147 ? 2.158 -0.899 -6.605 1.00 97.75 147 LEU A C 1
ATOM 1161 O O . LEU A 1 147 ? 1.462 -1.679 -5.964 1.00 97.75 147 LEU A O 1
ATOM 1165 N N . LEU A 1 148 ? 2.886 -1.273 -7.648 1.00 98.00 148 LEU A N 1
ATOM 1166 C CA . LEU A 1 148 ? 3.095 -2.639 -8.102 1.00 98.00 148 LEU A CA 1
ATOM 1167 C C . LEU A 1 148 ? 4.545 -3.025 -7.818 1.00 98.00 148 LEU A C 1
ATOM 1169 O O . LEU A 1 148 ? 5.473 -2.379 -8.300 1.00 98.00 148 LEU A O 1
ATOM 1173 N N . LEU A 1 149 ? 4.739 -4.084 -7.042 1.00 97.75 149 LEU A N 1
ATOM 1174 C CA . LEU A 1 149 ? 6.045 -4.630 -6.697 1.00 97.75 149 LEU A CA 1
ATOM 1175 C C . LEU A 1 149 ? 6.218 -5.985 -7.361 1.00 97.75 149 LEU A C 1
ATOM 1177 O O . LEU A 1 149 ? 5.531 -6.938 -7.004 1.00 97.75 149 LEU A O 1
ATOM 1181 N N . MET A 1 150 ? 7.138 -6.068 -8.313 1.00 97.94 150 MET A N 1
ATOM 1182 C CA . MET A 1 150 ? 7.405 -7.270 -9.090 1.00 97.94 150 MET A CA 1
ATOM 1183 C C . MET A 1 150 ? 8.741 -7.894 -8.695 1.00 97.94 150 MET A C 1
ATOM 1185 O O . MET A 1 150 ? 9.781 -7.235 -8.745 1.00 97.94 150 MET A O 1
ATOM 1189 N N . GLN A 1 151 ? 8.719 -9.194 -8.413 1.00 97.81 151 GLN A N 1
ATOM 1190 C CA . GLN A 1 151 ? 9.905 -10.037 -8.433 1.00 97.81 151 GLN A CA 1
ATOM 1191 C C . GLN A 1 151 ? 9.934 -10.874 -9.709 1.00 97.81 151 GLN A C 1
ATOM 1193 O O . GLN A 1 151 ? 8.962 -11.571 -10.011 1.00 97.81 151 GLN A O 1
ATOM 1198 N N . TYR A 1 152 ? 11.076 -10.886 -10.389 1.00 96.62 152 TYR A N 1
ATOM 1199 C CA . TYR A 1 152 ? 11.369 -11.844 -11.453 1.00 96.62 152 TYR A CA 1
ATOM 1200 C C . TYR A 1 152 ? 12.557 -12.745 -11.093 1.00 96.62 152 TYR A C 1
ATOM 1202 O O . TYR A 1 152 ? 13.451 -12.345 -10.348 1.00 96.62 152 TYR A O 1
ATOM 1210 N N . SER A 1 153 ? 12.571 -13.970 -11.610 1.00 95.94 153 SER A N 1
ATOM 1211 C CA . SER A 1 153 ? 13.692 -14.907 -11.480 1.00 95.94 153 SER A CA 1
ATOM 1212 C C . SER A 1 153 ? 14.716 -14.736 -12.610 1.00 95.94 153 SER A C 1
ATOM 1214 O O . SER A 1 153 ? 14.521 -13.967 -13.551 1.00 95.94 153 SER A O 1
ATOM 1216 N N . SER A 1 154 ? 15.855 -15.421 -12.501 1.00 93.00 154 SER A N 1
ATOM 1217 C CA . SER A 1 154 ? 16.964 -15.341 -13.464 1.00 93.00 154 SER A CA 1
ATOM 1218 C C . SER A 1 154 ? 16.620 -15.837 -14.871 1.00 93.00 154 SER A C 1
ATOM 1220 O O . SER A 1 154 ? 17.274 -15.446 -15.831 1.00 93.00 154 SER A O 1
ATOM 1222 N N . ASP A 1 155 ? 15.601 -16.683 -14.989 1.00 93.56 155 ASP A N 1
ATOM 1223 C CA . ASP A 1 155 ? 15.000 -17.167 -16.239 1.00 93.56 155 ASP A CA 1
ATOM 1224 C C . ASP A 1 155 ? 13.951 -16.196 -16.815 1.00 93.56 155 ASP A C 1
ATOM 1226 O O . ASP A 1 155 ? 13.249 -16.533 -17.766 1.00 93.56 155 ASP A O 1
ATOM 1230 N N . TRP A 1 156 ? 13.841 -14.987 -16.253 1.00 94.81 156 TRP A N 1
ATOM 1231 C CA . TRP A 1 156 ? 12.893 -13.960 -16.676 1.00 94.81 156 TRP A CA 1
ATOM 1232 C C . TRP A 1 156 ? 11.425 -14.386 -16.528 1.00 94.81 156 TRP A C 1
ATOM 1234 O O . TRP A 1 156 ? 10.574 -14.037 -17.346 1.00 94.81 156 TRP A O 1
ATOM 1244 N N . THR A 1 157 ? 11.111 -15.069 -15.429 1.00 97.31 157 THR A N 1
ATOM 1245 C CA . THR A 1 157 ? 9.738 -15.411 -15.034 1.00 97.31 157 THR A CA 1
ATOM 1246 C C . THR A 1 157 ? 9.287 -14.552 -13.854 1.00 97.31 157 THR A C 1
ATOM 1248 O O . THR A 1 157 ? 10.012 -14.403 -12.871 1.00 97.31 157 THR A O 1
ATOM 1251 N N . VAL A 1 158 ? 8.081 -13.981 -13.905 1.00 98.31 158 VAL A N 1
ATOM 1252 C CA . VAL A 1 158 ? 7.484 -13.270 -12.763 1.00 98.31 158 VAL A CA 1
ATOM 1253 C C . VAL A 1 158 ? 7.150 -14.276 -11.662 1.00 98.31 158 VAL A C 1
ATOM 1255 O O . VAL A 1 158 ? 6.321 -15.166 -11.843 1.00 98.31 158 VAL A O 1
ATOM 1258 N N . ARG A 1 159 ? 7.796 -14.128 -10.502 1.00 98.12 159 ARG A N 1
ATOM 1259 C CA . ARG A 1 159 ? 7.599 -14.995 -9.330 1.00 98.12 159 ARG A CA 1
ATOM 1260 C C . ARG A 1 159 ? 6.616 -14.399 -8.340 1.00 98.12 159 ARG A C 1
ATOM 1262 O O . ARG A 1 159 ? 5.792 -15.123 -7.799 1.00 98.12 159 ARG A O 1
ATOM 1269 N N . ASN A 1 160 ? 6.685 -13.092 -8.114 1.00 98.31 160 ASN A N 1
ATOM 1270 C CA . ASN A 1 160 ? 5.782 -12.391 -7.212 1.00 98.31 160 ASN A CA 1
ATOM 1271 C C . ASN A 1 160 ? 5.359 -11.064 -7.836 1.00 98.31 160 ASN A C 1
ATOM 1273 O O . ASN A 1 160 ? 6.165 -10.380 -8.466 1.00 98.31 160 ASN A O 1
ATOM 1277 N N . LEU A 1 161 ? 4.097 -10.699 -7.647 1.00 98.38 161 LEU A N 1
ATOM 1278 C CA . LEU A 1 161 ? 3.566 -9.390 -7.996 1.00 98.38 161 LEU A CA 1
ATOM 1279 C C . LEU A 1 161 ? 2.606 -8.969 -6.892 1.00 98.38 161 LEU A C 1
ATOM 1281 O O . LEU A 1 161 ? 1.570 -9.602 -6.706 1.00 98.38 161 LEU A O 1
ATOM 1285 N N . LEU A 1 162 ? 2.951 -7.914 -6.166 1.00 98.38 162 LEU A N 1
ATOM 1286 C CA . LEU A 1 162 ? 2.143 -7.364 -5.084 1.00 98.38 162 LEU A CA 1
ATOM 1287 C C . LEU A 1 162 ? 1.639 -5.980 -5.471 1.00 98.38 162 LEU A C 1
ATOM 1289 O O . LEU A 1 162 ? 2.433 -5.110 -5.819 1.00 98.38 162 LEU A O 1
ATOM 1293 N N . LEU A 1 163 ? 0.333 -5.767 -5.351 1.00 98.38 163 LEU A N 1
ATOM 1294 C CA . LEU A 1 163 ? -0.263 -4.445 -5.407 1.00 98.38 163 LEU A CA 1
ATOM 1295 C C . LEU A 1 163 ? -0.459 -3.892 -3.989 1.00 98.38 163 LEU A C 1
ATOM 1297 O O . LEU A 1 163 ? -1.015 -4.564 -3.121 1.00 98.38 163 LEU A O 1
ATOM 1301 N N . VAL A 1 164 ? -0.061 -2.638 -3.787 1.00 98.50 164 VAL A N 1
ATOM 1302 C CA . VAL A 1 164 ? -0.431 -1.823 -2.629 1.00 98.50 164 VAL A CA 1
ATOM 1303 C C . VAL A 1 164 ? -1.303 -0.655 -3.103 1.00 98.50 164 VAL A C 1
ATOM 1305 O O . VAL A 1 164 ? -0.830 0.157 -3.907 1.00 98.50 164 VAL A O 1
ATOM 1308 N N . PRO A 1 165 ? -2.570 -0.544 -2.654 1.00 98.44 165 PRO A N 1
ATOM 1309 C CA . PRO A 1 165 ? -3.439 0.552 -3.058 1.00 98.44 165 PRO A CA 1
ATOM 1310 C C . PRO A 1 165 ? -2.894 1.913 -2.611 1.00 98.44 165 PRO A C 1
ATOM 1312 O O . PRO A 1 165 ? -2.336 2.037 -1.522 1.00 98.44 165 PRO A O 1
ATOM 1315 N N . SER A 1 166 ? -3.109 2.952 -3.420 1.00 97.62 166 SER A N 1
ATOM 1316 C CA . SER A 1 166 ? -2.608 4.314 -3.156 1.00 97.62 166 SER A CA 1
ATOM 1317 C C . SER A 1 166 ? -2.990 4.866 -1.777 1.00 97.62 166 SER A C 1
ATOM 1319 O O . SER A 1 166 ? -2.218 5.560 -1.121 1.00 97.62 166 SER A O 1
ATOM 1321 N N . PHE A 1 167 ? -4.187 4.533 -1.308 1.00 97.62 167 PHE A N 1
ATOM 1322 C CA . PHE A 1 167 ? -4.729 5.017 -0.044 1.00 97.62 167 PHE A CA 1
ATOM 1323 C C . PHE A 1 167 ? -4.180 4.283 1.191 1.00 97.62 167 PHE A C 1
ATOM 1325 O O . PHE A 1 167 ? -4.552 4.643 2.302 1.00 97.62 167 PHE A O 1
ATOM 1332 N N . PHE A 1 168 ? -3.280 3.304 1.026 1.00 98.06 168 PHE A N 1
ATOM 1333 C CA . PHE A 1 168 ? -2.534 2.678 2.128 1.00 98.06 168 PHE A CA 1
ATOM 1334 C C . PHE A 1 168 ? -1.187 3.352 2.430 1.00 98.06 168 PHE A C 1
ATOM 1336 O O . PHE A 1 168 ? -0.519 2.977 3.395 1.00 98.06 168 PHE A O 1
ATOM 1343 N N . PHE A 1 169 ? -0.783 4.356 1.646 1.00 97.19 169 PHE A N 1
ATOM 1344 C CA . PHE A 1 169 ? 0.431 5.122 1.915 1.00 97.19 169 PHE A CA 1
ATOM 1345 C C . PHE A 1 169 ? 0.157 6.235 2.927 1.00 97.19 169 PHE A C 1
ATOM 1347 O O . PHE A 1 169 ? -0.606 7.171 2.676 1.00 97.19 169 PHE A O 1
ATOM 1354 N N . VAL A 1 170 ? 0.804 6.119 4.085 1.00 96.81 170 VAL A N 1
ATOM 1355 C CA . VAL A 1 170 ? 0.731 7.060 5.207 1.00 96.81 170 VAL A CA 1
ATOM 1356 C C . VAL A 1 170 ? 2.142 7.427 5.667 1.00 96.81 170 VAL A C 1
ATOM 1358 O O . VAL A 1 170 ? 3.068 6.650 5.426 1.00 96.81 170 VAL A O 1
ATOM 1361 N N . PRO A 1 171 ? 2.340 8.578 6.337 1.00 97.19 171 PRO A N 1
ATOM 1362 C CA . PRO A 1 171 ? 3.666 9.022 6.774 1.00 97.19 171 PRO A CA 1
ATOM 1363 C C . PRO A 1 171 ? 4.462 7.965 7.552 1.00 97.19 171 PRO A C 1
ATOM 1365 O O . PRO A 1 171 ? 5.647 7.779 7.302 1.00 97.19 171 PRO A O 1
ATOM 1368 N N . SER A 1 172 ? 3.801 7.215 8.437 1.00 96.75 172 SER A N 1
ATOM 1369 C CA . SER A 1 172 ? 4.406 6.158 9.260 1.00 96.75 172 SER A CA 1
ATOM 1370 C C . SER A 1 172 ? 4.923 4.949 8.461 1.00 96.75 172 SER A C 1
ATOM 1372 O O . SER A 1 172 ? 5.651 4.115 9.006 1.00 96.75 172 SER A O 1
ATOM 1374 N N . ALA A 1 173 ? 4.563 4.843 7.176 1.00 97.38 173 ALA A N 1
ATOM 1375 C CA . ALA A 1 173 ? 5.044 3.820 6.255 1.00 97.38 173 ALA A CA 1
ATOM 1376 C C . ALA A 1 173 ? 6.228 4.288 5.390 1.00 97.38 173 ALA A C 1
ATOM 1378 O O . ALA A 1 173 ? 6.723 3.503 4.581 1.00 97.38 173 ALA A O 1
ATOM 1379 N N . ILE A 1 174 ? 6.696 5.533 5.542 1.00 97.88 174 ILE A N 1
ATOM 1380 C CA . ILE A 1 174 ? 7.803 6.094 4.761 1.00 97.88 174 ILE A CA 1
ATOM 1381 C C . ILE A 1 174 ? 9.002 6.363 5.671 1.00 97.88 174 ILE A C 1
ATOM 1383 O O . ILE A 1 174 ? 8.944 7.169 6.594 1.00 97.88 174 ILE A O 1
ATOM 1387 N N . GLU A 1 175 ? 10.122 5.708 5.383 1.00 97.31 175 GLU A N 1
ATOM 1388 C CA . GLU A 1 175 ? 11.382 5.890 6.102 1.00 97.31 175 GLU A CA 1
ATOM 1389 C C . GLU A 1 175 ? 12.314 6.812 5.308 1.00 97.31 175 GLU A C 1
ATOM 1391 O O . GLU A 1 175 ? 12.681 6.517 4.166 1.00 97.31 175 GLU A O 1
ATOM 1396 N N . CYS A 1 176 ? 12.727 7.924 5.915 1.00 97.12 176 CYS A N 1
ATOM 1397 C CA . CYS A 1 176 ? 13.717 8.829 5.338 1.00 97.12 176 CYS A CA 1
ATOM 1398 C C . CYS A 1 176 ? 15.110 8.177 5.323 1.00 97.12 176 CYS A C 1
ATOM 1400 O O . CYS A 1 176 ? 15.560 7.613 6.323 1.00 97.12 176 CYS A O 1
ATOM 1402 N N . ARG A 1 177 ? 15.820 8.249 4.190 1.00 96.50 177 ARG A N 1
ATOM 1403 C CA . ARG A 1 177 ? 17.187 7.721 4.069 1.00 96.50 177 ARG A CA 1
ATOM 1404 C C . ARG A 1 177 ? 18.214 8.798 4.386 1.00 96.50 177 ARG A C 1
ATOM 1406 O O . ARG A 1 177 ? 17.976 9.984 4.198 1.00 96.50 177 ARG A O 1
ATOM 1413 N N . LYS A 1 178 ? 19.420 8.371 4.763 1.00 95.50 178 LYS A N 1
ATOM 1414 C CA . LYS A 1 178 ? 20.563 9.287 4.836 1.00 95.50 178 LYS A CA 1
ATOM 1415 C C . LYS A 1 178 ? 20.818 9.935 3.460 1.00 95.50 178 LYS A C 1
ATOM 1417 O O . LYS A 1 178 ? 20.702 9.229 2.448 1.00 95.50 178 LYS A O 1
ATOM 1422 N N . PRO A 1 179 ? 21.189 11.229 3.415 1.00 96.19 179 PRO A N 1
ATOM 1423 C CA . PRO A 1 179 ? 21.582 11.897 2.179 1.00 96.19 179 PRO A CA 1
ATOM 1424 C C . PRO A 1 179 ? 22.704 11.145 1.457 1.00 96.19 179 PRO A C 1
ATOM 1426 O O . PRO A 1 179 ? 23.572 10.536 2.091 1.00 96.19 179 PRO A O 1
ATOM 1429 N N . LEU A 1 180 ? 22.709 11.198 0.123 1.00 94.44 180 LEU A N 1
ATOM 1430 C CA . LEU A 1 180 ? 23.827 10.668 -0.658 1.00 94.44 180 LEU A CA 1
ATOM 1431 C C . LEU A 1 180 ? 25.121 11.430 -0.356 1.00 94.44 180 LEU A C 1
ATOM 1433 O O . LEU A 1 180 ? 25.105 12.634 -0.096 1.00 94.44 180 LEU A O 1
ATOM 1437 N N . SER A 1 181 ? 26.246 10.715 -0.433 1.00 95.44 181 SER A N 1
ATOM 1438 C CA . SER A 1 181 ? 27.558 11.268 -0.101 1.00 95.44 181 SER A CA 1
ATOM 1439 C C . SER A 1 181 ? 27.907 12.491 -0.963 1.00 95.44 181 SER A C 1
ATOM 1441 O O . SER A 1 181 ? 27.469 12.571 -2.114 1.00 95.44 181 SER A O 1
ATOM 1443 N N . PRO A 1 182 ? 28.764 13.404 -0.468 1.00 95.25 182 PRO A N 1
ATOM 1444 C CA . PRO A 1 182 ? 29.226 14.561 -1.242 1.00 95.25 182 PRO A CA 1
ATOM 1445 C C . PRO A 1 182 ? 29.910 14.200 -2.570 1.00 95.25 182 PRO A C 1
ATOM 1447 O O . PRO A 1 182 ? 29.951 15.009 -3.485 1.00 95.25 182 PRO A O 1
ATOM 1450 N N . ARG A 1 183 ? 30.433 12.972 -2.687 1.00 95.62 183 ARG A N 1
ATOM 1451 C CA . ARG A 1 183 ? 31.090 12.459 -3.900 1.00 95.62 183 ARG A CA 1
ATOM 1452 C C . ARG A 1 183 ? 30.116 11.829 -4.904 1.00 95.62 183 ARG A C 1
ATOM 1454 O O . ARG A 1 183 ? 30.524 11.452 -5.998 1.00 95.62 183 ARG A O 1
ATOM 1461 N N . ALA A 1 184 ? 28.848 11.640 -4.540 1.00 92.75 184 ALA A N 1
ATOM 1462 C CA . ALA A 1 184 ? 27.858 11.051 -5.432 1.00 92.75 184 ALA A CA 1
ATOM 1463 C C . ALA A 1 184 ? 27.410 12.057 -6.501 1.00 92.75 184 ALA A C 1
ATOM 1465 O O . ALA A 1 184 ? 27.290 13.248 -6.235 1.00 92.75 184 ALA A O 1
ATOM 1466 N N . ARG A 1 185 ? 27.015 11.566 -7.685 1.00 94.06 185 ARG A N 1
ATOM 1467 C CA . ARG A 1 185 ? 26.466 12.406 -8.773 1.00 94.06 185 ARG A CA 1
ATOM 1468 C C . ARG A 1 185 ? 25.298 13.302 -8.329 1.00 94.06 185 ARG A C 1
ATOM 1470 O O . ARG A 1 185 ? 25.094 14.371 -8.880 1.00 94.06 185 ARG A O 1
ATOM 1477 N N . ARG A 1 186 ? 24.493 12.832 -7.371 1.00 90.69 186 ARG A N 1
ATOM 1478 C CA . ARG A 1 186 ? 23.385 13.583 -6.758 1.00 90.69 186 ARG A CA 1
ATOM 1479 C C . ARG A 1 186 ? 23.684 13.823 -5.278 1.00 90.69 186 ARG A C 1
ATOM 1481 O O . ARG A 1 186 ? 22.936 13.353 -4.425 1.00 90.69 186 ARG A O 1
ATOM 1488 N N . ALA A 1 187 ? 24.829 14.436 -4.988 1.00 94.12 187 ALA A N 1
ATOM 1489 C CA . ALA A 1 187 ? 25.269 14.741 -3.631 1.00 94.12 187 ALA A CA 1
ATOM 1490 C C . ALA A 1 187 ? 24.151 15.411 -2.816 1.00 94.12 187 ALA A C 1
ATOM 1492 O O . ALA A 1 187 ? 23.419 16.253 -3.332 1.00 94.12 187 ALA A O 1
ATOM 1493 N N . GLY A 1 188 ? 23.975 14.983 -1.565 1.00 94.50 188 GLY A N 1
ATOM 1494 C CA . GLY A 1 188 ? 22.937 15.511 -0.677 1.00 94.50 188 GLY A CA 1
ATOM 1495 C C . GLY A 1 188 ? 21.507 15.054 -0.990 1.00 94.50 188 GLY A C 1
ATOM 1496 O O . GLY A 1 188 ? 20.615 15.305 -0.188 1.00 94.50 188 GLY A O 1
ATOM 1497 N N . TRP A 1 189 ? 21.253 14.345 -2.099 1.00 96.00 189 TRP A N 1
ATOM 1498 C CA . TRP A 1 189 ? 19.904 13.867 -2.409 1.00 96.00 189 TRP A CA 1
ATOM 1499 C C . TRP A 1 189 ? 19.403 12.879 -1.352 1.00 96.00 189 TRP A C 1
ATOM 1501 O O . TRP A 1 189 ? 20.083 11.900 -1.029 1.00 96.00 189 TRP A O 1
ATOM 1511 N N . VAL A 1 190 ? 18.184 13.115 -0.870 1.00 96.38 190 VAL A N 1
ATOM 1512 C CA . VAL A 1 190 ? 17.521 12.313 0.159 1.00 96.38 190 VAL A CA 1
ATOM 1513 C C . VAL A 1 190 ? 16.450 11.440 -0.485 1.00 96.38 190 VAL A C 1
ATOM 1515 O O . VAL A 1 190 ? 15.455 11.926 -1.024 1.00 96.38 190 VAL A O 1
ATOM 1518 N N . GLY A 1 191 ? 16.670 10.128 -0.442 1.00 95.81 191 GLY A N 1
ATOM 1519 C CA . GLY A 1 191 ? 15.670 9.143 -0.847 1.00 95.81 191 GLY A CA 1
ATOM 1520 C C . GLY A 1 191 ? 14.800 8.689 0.322 1.00 95.81 191 GLY A C 1
ATOM 1521 O O . GLY A 1 191 ? 15.053 9.041 1.473 1.00 95.81 191 GLY A O 1
ATOM 1522 N N . CYS A 1 192 ? 13.836 7.821 0.041 1.00 96.81 192 CYS A N 1
ATOM 1523 C CA . CYS A 1 192 ? 13.072 7.124 1.071 1.00 96.81 192 CYS A CA 1
ATOM 1524 C C . CYS A 1 192 ? 13.026 5.610 0.841 1.00 96.81 192 CYS A C 1
ATOM 1526 O O . CYS A 1 192 ? 13.402 5.111 -0.224 1.00 96.81 192 CYS A O 1
ATOM 1528 N N . ASN A 1 193 ? 12.609 4.876 1.868 1.00 97.38 193 ASN A N 1
ATOM 1529 C CA . ASN A 1 193 ? 12.127 3.509 1.745 1.00 97.38 193 ASN A CA 1
ATOM 1530 C C . ASN A 1 193 ? 10.630 3.487 2.057 1.00 97.38 193 ASN A C 1
ATOM 1532 O O . ASN A 1 193 ? 10.165 4.160 2.973 1.00 97.38 193 ASN A O 1
ATOM 1536 N N . ILE A 1 194 ? 9.897 2.652 1.333 1.00 97.19 194 ILE A N 1
ATOM 1537 C CA . ILE A 1 194 ? 8.532 2.268 1.673 1.00 97.19 194 ILE A CA 1
ATOM 1538 C C . ILE A 1 194 ? 8.625 1.062 2.606 1.00 97.19 194 ILE A C 1
ATOM 1540 O O . ILE A 1 194 ? 9.139 0.008 2.219 1.00 97.19 194 ILE A O 1
ATOM 1544 N N . LEU A 1 195 ? 8.135 1.208 3.833 1.00 97.50 195 LEU A N 1
ATOM 1545 C CA . LEU A 1 195 ? 8.084 0.156 4.840 1.00 97.50 195 LEU A CA 1
ATOM 1546 C C . LEU A 1 195 ? 6.835 -0.698 4.627 1.00 97.50 195 LEU A C 1
ATOM 1548 O O . LEU A 1 195 ? 5.774 -0.446 5.190 1.00 97.50 195 LEU A O 1
ATOM 1552 N N . LEU A 1 196 ? 6.961 -1.762 3.840 1.00 96.50 196 LEU A N 1
ATOM 1553 C CA . LEU A 1 196 ? 5.875 -2.724 3.655 1.00 96.50 196 LEU A CA 1
ATOM 1554 C C . LEU A 1 196 ? 5.476 -3.409 4.966 1.00 96.50 196 LEU A C 1
ATOM 1556 O O . LEU A 1 196 ? 4.320 -3.787 5.125 1.00 96.50 196 LEU A O 1
ATOM 1560 N N . SER A 1 197 ? 6.385 -3.539 5.933 1.00 94.75 197 SER A N 1
ATOM 1561 C CA . SER A 1 197 ? 6.055 -4.020 7.282 1.00 94.75 197 SER A CA 1
ATOM 1562 C C . SER A 1 197 ? 5.114 -3.086 8.052 1.00 94.75 197 SER A C 1
ATOM 1564 O O . SER A 1 197 ? 4.446 -3.542 8.974 1.00 94.75 197 SER A O 1
ATOM 1566 N N . ALA A 1 198 ? 5.041 -1.806 7.677 1.00 95.94 198 ALA A N 1
ATOM 1567 C CA . ALA A 1 198 ? 4.115 -0.835 8.250 1.00 95.94 198 ALA A CA 1
ATOM 1568 C C . ALA A 1 198 ? 2.739 -0.832 7.563 1.00 95.94 198 ALA A C 1
ATOM 1570 O O . ALA A 1 198 ? 1.817 -0.184 8.047 1.00 95.94 198 ALA A O 1
ATOM 1571 N N . ILE A 1 199 ? 2.586 -1.556 6.453 1.00 96.88 199 ILE A N 1
ATOM 1572 C CA . ILE A 1 199 ? 1.319 -1.678 5.734 1.00 96.88 199 ILE A CA 1
ATOM 1573 C C . ILE A 1 199 ? 0.603 -2.937 6.220 1.00 96.88 199 ILE A C 1
ATOM 1575 O O . ILE A 1 199 ? 1.147 -4.045 6.141 1.00 96.88 199 ILE A O 1
ATOM 1579 N N . ALA A 1 200 ? -0.622 -2.759 6.714 1.00 95.62 200 ALA A N 1
ATOM 1580 C CA . ALA A 1 200 ? -1.468 -3.856 7.167 1.00 95.62 200 ALA A CA 1
ATOM 1581 C C . ALA A 1 200 ? -1.765 -4.851 6.019 1.00 95.62 200 ALA A C 1
ATOM 1583 O O . ALA A 1 200 ? -1.770 -4.450 4.849 1.00 95.62 200 ALA A O 1
ATOM 1584 N N . PRO A 1 201 ? -2.013 -6.141 6.312 1.00 95.31 201 PRO A N 1
ATOM 1585 C CA . PRO A 1 201 ? -2.306 -7.161 5.303 1.00 95.31 201 PRO A CA 1
ATOM 1586 C C . PRO A 1 201 ? -3.418 -6.786 4.317 1.00 95.31 201 PRO A C 1
ATOM 1588 O O . PRO A 1 201 ? -3.353 -7.150 3.148 1.00 95.31 201 PRO A O 1
ATOM 1591 N N . GLU A 1 202 ? -4.412 -6.008 4.740 1.00 96.06 202 GLU A N 1
ATOM 1592 C CA . GLU A 1 202 ? -5.498 -5.535 3.882 1.00 96.06 202 GLU A CA 1
ATOM 1593 C C . GLU A 1 202 ? -5.014 -4.640 2.738 1.00 96.06 202 GLU A C 1
ATOM 1595 O O . GLU A 1 202 ? -5.637 -4.625 1.679 1.00 96.06 202 GLU A O 1
ATOM 1600 N N . GLY A 1 203 ? -3.892 -3.944 2.922 1.00 96.81 203 GLY A N 1
ATOM 1601 C CA . GLY A 1 203 ? -3.253 -3.121 1.899 1.00 96.81 203 GLY A CA 1
ATOM 1602 C C . GLY A 1 203 ? -2.298 -3.889 0.993 1.00 96.81 203 GLY A C 1
ATOM 1603 O O . GLY A 1 203 ? -1.660 -3.278 0.143 1.00 96.81 203 GLY A O 1
ATOM 1604 N N . LYS A 1 204 ? -2.159 -5.206 1.172 1.00 97.25 204 LYS A N 1
ATOM 1605 C CA . LYS A 1 204 ? -1.259 -6.059 0.394 1.00 97.25 204 LYS A CA 1
ATOM 1606 C C . LYS A 1 204 ? -2.087 -7.022 -0.440 1.00 97.25 204 LYS A C 1
ATOM 1608 O O . LYS A 1 204 ? -2.636 -7.980 0.090 1.00 97.25 204 LYS A O 1
ATOM 1613 N N . LEU A 1 205 ? -2.183 -6.755 -1.738 1.00 97.44 205 LEU A N 1
ATOM 1614 C CA . LEU A 1 205 ? -2.990 -7.518 -2.685 1.00 97.44 205 LEU A CA 1
ATOM 1615 C C . LEU A 1 205 ? -2.070 -8.282 -3.640 1.00 97.44 205 LEU A C 1
ATOM 1617 O O . LEU A 1 205 ? -1.631 -7.714 -4.646 1.00 97.44 205 LEU A O 1
ATOM 1621 N N . PRO A 1 206 ? -1.726 -9.548 -3.354 1.00 97.44 206 PRO A N 1
ATOM 1622 C CA . PRO A 1 206 ? -0.910 -10.321 -4.266 1.00 97.44 206 PRO A CA 1
ATOM 1623 C C . PRO A 1 206 ? -1.711 -10.597 -5.548 1.00 97.44 206 PRO A C 1
ATOM 1625 O O . PRO A 1 206 ? -2.883 -10.965 -5.512 1.00 97.44 206 PRO A O 1
ATOM 1628 N N . MET A 1 207 ? -1.068 -10.381 -6.688 1.00 97.94 207 MET A N 1
ATOM 1629 C CA . MET A 1 207 ? -1.569 -10.690 -8.030 1.00 97.94 207 MET A CA 1
ATOM 1630 C C . MET A 1 207 ? -0.878 -11.937 -8.589 1.00 97.94 207 MET A C 1
ATOM 1632 O O . MET A 1 207 ? -1.485 -12.700 -9.335 1.00 97.94 207 MET A O 1
ATOM 1636 N N . VAL A 1 208 ? 0.383 -12.144 -8.204 1.00 98.19 208 VAL A N 1
ATOM 1637 C CA . VAL A 1 208 ? 1.152 -13.369 -8.433 1.00 98.19 208 VAL A CA 1
ATOM 1638 C C . VAL A 1 208 ? 1.862 -13.714 -7.131 1.00 98.19 208 VAL A C 1
ATOM 1640 O O . VAL A 1 208 ? 2.469 -12.828 -6.522 1.00 98.19 208 VAL A O 1
ATOM 1643 N N . ARG A 1 209 ? 1.810 -14.977 -6.710 1.00 96.94 209 ARG A N 1
ATOM 1644 C CA . ARG A 1 209 ? 2.503 -15.469 -5.515 1.00 96.94 209 ARG A CA 1
ATOM 1645 C C . ARG A 1 209 ? 3.251 -16.748 -5.854 1.00 96.94 209 ARG A C 1
ATOM 1647 O O . ARG A 1 209 ? 2.644 -17.706 -6.304 1.00 96.94 209 ARG A O 1
ATOM 1654 N N . ASN A 1 210 ? 4.564 -16.763 -5.653 1.00 96.25 210 ASN A N 1
ATOM 1655 C CA . ASN A 1 210 ? 5.427 -17.921 -5.912 1.00 96.25 210 ASN A CA 1
ATOM 1656 C C . ASN A 1 210 ? 5.284 -18.549 -7.317 1.00 96.25 21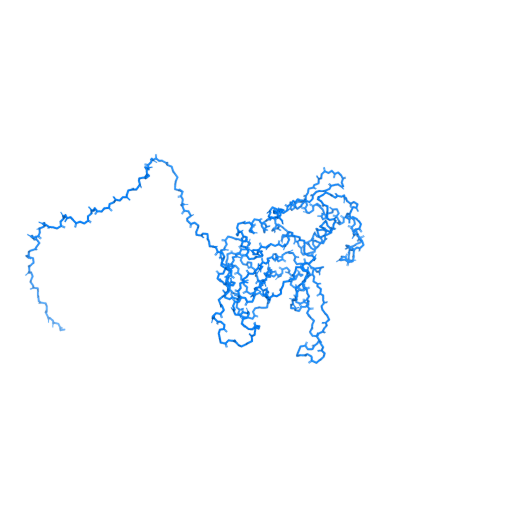0 ASN A C 1
ATOM 1658 O O . ASN A 1 210 ? 5.502 -19.745 -7.490 1.00 96.25 210 ASN A O 1
ATOM 1662 N N . GLY A 1 211 ? 4.990 -17.740 -8.337 1.00 96.69 211 GLY A N 1
ATOM 1663 C CA . GLY A 1 211 ? 4.769 -18.194 -9.713 1.00 96.69 211 GLY A CA 1
ATOM 1664 C C . GLY A 1 211 ? 3.336 -18.645 -10.008 1.00 96.69 211 GLY A C 1
ATOM 1665 O O . GLY A 1 211 ? 3.087 -19.177 -11.083 1.00 96.69 211 GLY A O 1
ATOM 1666 N N . GLU A 1 212 ? 2.393 -18.418 -9.095 1.00 97.25 212 GLU A N 1
ATOM 1667 C CA . GLU A 1 212 ? 0.973 -18.710 -9.291 1.00 97.25 212 GLU A CA 1
ATOM 1668 C C . GLU A 1 212 ? 0.171 -17.417 -9.444 1.00 97.25 212 GLU A C 1
ATOM 1670 O O . GLU A 1 212 ? 0.312 -16.478 -8.656 1.00 97.25 212 GLU A O 1
ATOM 1675 N N . VAL A 1 213 ? -0.678 -17.359 -10.470 1.00 97.75 213 VAL A N 1
ATOM 1676 C CA . VAL A 1 213 ? -1.543 -16.205 -10.743 1.00 97.75 213 VAL A CA 1
ATOM 1677 C C . VAL A 1 213 ? -2.759 -16.250 -9.827 1.00 97.75 213 VAL A C 1
ATOM 1679 O O . VAL A 1 213 ? -3.508 -17.225 -9.818 1.00 97.75 213 VAL A O 1
ATOM 1682 N N . ILE A 1 214 ? -3.018 -15.153 -9.119 1.00 96.75 214 ILE A N 1
ATOM 1683 C CA . ILE A 1 214 ? -4.251 -14.992 -8.349 1.00 96.75 214 ILE A CA 1
ATOM 1684 C C . ILE A 1 214 ? -5.348 -14.465 -9.284 1.00 96.75 214 ILE A C 1
ATOM 1686 O O . ILE A 1 214 ? -5.125 -13.474 -9.989 1.00 96.75 214 ILE A O 1
ATOM 1690 N N . PRO A 1 215 ? -6.549 -15.080 -9.305 1.00 95.88 215 PRO A N 1
ATOM 1691 C CA . PRO A 1 215 ? -7.622 -14.659 -10.198 1.00 95.88 215 PRO A CA 1
ATOM 1692 C C . PRO A 1 215 ? -7.974 -13.177 -10.036 1.00 95.88 215 PRO A C 1
ATOM 1694 O O . PRO A 1 215 ? -8.259 -12.716 -8.929 1.00 95.88 215 PRO A O 1
ATOM 1697 N N . ALA A 1 216 ? -8.059 -12.444 -11.151 1.00 96.06 216 ALA A N 1
ATOM 1698 C CA . ALA A 1 216 ? -8.339 -11.004 -11.143 1.00 96.06 216 ALA A CA 1
ATOM 1699 C C . ALA A 1 216 ? -9.618 -10.636 -10.378 1.00 96.06 216 ALA A C 1
ATOM 1701 O O . ALA A 1 216 ? -9.660 -9.621 -9.685 1.00 96.06 216 ALA A O 1
ATOM 1702 N N . ARG A 1 217 ? -10.644 -11.498 -10.435 1.00 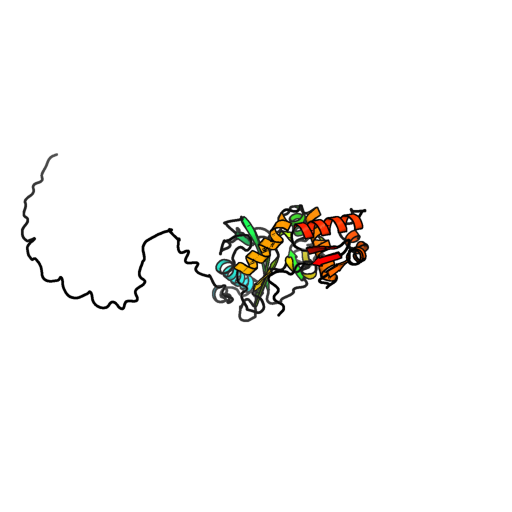95.50 217 ARG A N 1
ATOM 1703 C CA . ARG A 1 217 ? -11.884 -11.343 -9.658 1.00 95.50 217 ARG A CA 1
ATOM 1704 C C . ARG A 1 217 ? -11.639 -11.286 -8.145 1.00 95.50 217 ARG A C 1
ATOM 1706 O O . ARG A 1 217 ? -12.298 -10.511 -7.466 1.00 95.50 217 ARG A O 1
ATOM 1713 N N . MET A 1 218 ? -10.696 -12.075 -7.626 1.00 95.94 218 MET A N 1
ATOM 1714 C CA . MET A 1 218 ? -10.368 -12.109 -6.198 1.00 95.94 218 MET A CA 1
ATOM 1715 C C . MET A 1 218 ? -9.580 -10.866 -5.796 1.00 95.94 218 MET A C 1
ATOM 1717 O O . MET A 1 218 ? -9.904 -10.238 -4.794 1.00 95.94 218 MET A O 1
ATOM 1721 N N . VAL A 1 219 ? -8.605 -10.459 -6.616 1.00 97.25 219 VAL A N 1
ATOM 1722 C CA . VAL A 1 219 ? -7.830 -9.232 -6.373 1.00 97.25 219 VAL A CA 1
ATOM 1723 C C . VAL A 1 219 ? -8.740 -7.998 -6.392 1.00 97.25 219 VAL A C 1
ATOM 1725 O O . VAL A 1 219 ? -8.667 -7.169 -5.488 1.00 97.25 219 VAL A O 1
ATOM 1728 N N . ARG A 1 220 ? -9.647 -7.896 -7.376 1.00 97.56 220 ARG A N 1
ATOM 1729 C CA . ARG A 1 220 ? -10.647 -6.816 -7.463 1.00 97.56 220 ARG A CA 1
ATOM 1730 C C . ARG A 1 220 ? -11.618 -6.834 -6.278 1.00 97.56 220 ARG A C 1
ATOM 1732 O O . ARG A 1 220 ? -11.890 -5.778 -5.719 1.00 97.56 220 ARG A O 1
ATOM 1739 N N . ALA A 1 221 ? -12.097 -8.007 -5.857 1.00 95.81 221 ALA A N 1
ATOM 1740 C CA . ALA A 1 221 ? -12.969 -8.125 -4.685 1.00 95.81 221 ALA A CA 1
ATOM 1741 C C . ALA A 1 221 ? -12.266 -7.667 -3.395 1.00 95.81 221 ALA A C 1
ATOM 1743 O O . ALA A 1 221 ? -12.850 -6.930 -2.601 1.00 95.81 221 ALA A O 1
ATOM 1744 N N . HIS A 1 222 ? -10.994 -8.037 -3.210 1.00 96.25 222 HIS A N 1
ATOM 1745 C CA . HIS A 1 222 ? -10.206 -7.564 -2.071 1.00 96.25 222 HIS A CA 1
ATOM 1746 C C . HIS A 1 222 ? -9.992 -6.049 -2.127 1.00 96.25 222 HIS A C 1
ATOM 1748 O O . HIS A 1 222 ? -10.141 -5.385 -1.103 1.00 96.25 222 HIS A O 1
ATOM 1754 N N . TYR A 1 223 ? -9.687 -5.491 -3.304 1.00 97.44 223 TYR A N 1
ATOM 1755 C CA . TYR A 1 223 ? -9.552 -4.042 -3.488 1.00 97.44 223 TYR A CA 1
ATOM 1756 C C . TYR A 1 223 ? -10.847 -3.309 -3.129 1.00 97.44 223 TYR A C 1
ATOM 1758 O O . TYR A 1 223 ? -10.810 -2.332 -2.386 1.00 97.44 223 TYR A O 1
ATOM 1766 N N . GLU A 1 224 ? -11.994 -3.797 -3.607 1.00 95.94 224 GLU A N 1
ATOM 1767 C CA . GLU A 1 224 ? -13.298 -3.184 -3.340 1.00 95.94 224 GLU A CA 1
ATOM 1768 C C . GLU A 1 224 ? -13.632 -3.177 -1.843 1.00 95.94 224 GLU A C 1
ATOM 1770 O O . GLU A 1 224 ? -14.078 -2.155 -1.325 1.00 95.94 224 GLU A O 1
ATOM 1775 N N . ARG A 1 225 ? -13.310 -4.255 -1.113 1.00 94.62 225 ARG A N 1
ATOM 1776 C CA . ARG A 1 225 ? -13.512 -4.337 0.345 1.00 94.62 225 ARG A CA 1
ATOM 1777 C C . ARG A 1 225 ? -12.836 -3.194 1.106 1.00 94.62 225 ARG A C 1
ATOM 1779 O O . ARG A 1 225 ? -13.381 -2.700 2.086 1.00 94.62 225 ARG A O 1
ATOM 1786 N N . VAL A 1 226 ? -11.654 -2.769 0.662 1.00 96.25 226 VAL A N 1
ATOM 1787 C CA . VAL A 1 226 ? -10.869 -1.711 1.323 1.00 96.25 226 VAL A CA 1
ATOM 1788 C C . VAL A 1 226 ? -11.027 -0.342 0.662 1.00 96.25 226 VAL A C 1
ATOM 1790 O O . VAL A 1 226 ? -10.575 0.661 1.211 1.00 96.25 226 VAL A O 1
ATOM 1793 N N . ARG A 1 227 ? -11.687 -0.268 -0.499 1.00 96.69 227 ARG A N 1
ATOM 1794 C CA . ARG A 1 227 ? -11.820 0.946 -1.318 1.00 96.69 227 ARG A CA 1
ATOM 1795 C C . ARG A 1 227 ? -12.471 2.101 -0.575 1.00 96.69 227 ARG A C 1
ATOM 1797 O O . ARG A 1 227 ? -12.149 3.259 -0.829 1.00 96.69 227 ARG A O 1
ATOM 1804 N N . SER A 1 228 ? -13.381 1.803 0.346 1.00 96.25 228 SER A N 1
ATOM 1805 C CA . SER A 1 228 ? -14.060 2.812 1.157 1.00 96.25 228 SER A CA 1
ATOM 1806 C C . SER A 1 228 ? -13.076 3.656 1.983 1.00 96.25 228 SER A C 1
ATOM 1808 O O . SER A 1 228 ? -13.339 4.841 2.173 1.00 96.25 228 SER A O 1
ATOM 1810 N N . LEU A 1 229 ? -11.913 3.116 2.379 1.00 97.44 229 LEU A N 1
ATOM 1811 C CA . LEU A 1 229 ? -10.857 3.869 3.076 1.00 97.44 229 LEU A CA 1
ATOM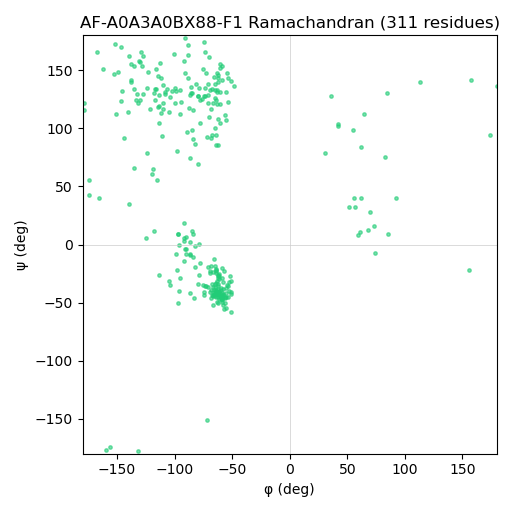 1812 C C . LEU A 1 229 ? -10.289 5.023 2.239 1.00 97.44 229 LEU A C 1
ATOM 1814 O O . LEU A 1 229 ? -9.815 6.008 2.802 1.00 97.44 229 LEU A O 1
ATOM 1818 N N . ALA A 1 230 ? -10.367 4.944 0.907 1.00 96.62 230 ALA A N 1
ATOM 1819 C CA . ALA A 1 230 ? -9.950 6.026 0.017 1.00 96.62 230 ALA A CA 1
ATOM 1820 C C . ALA A 1 230 ? -10.798 7.299 0.187 1.00 96.62 230 ALA A C 1
ATOM 1822 O O . ALA A 1 230 ? -10.344 8.378 -0.168 1.00 96.62 230 ALA A O 1
ATOM 1823 N N . LYS A 1 231 ? -12.018 7.186 0.736 1.00 96.50 231 LYS A N 1
ATOM 1824 C CA . LYS A 1 231 ? -12.915 8.327 0.990 1.00 96.50 231 LYS A CA 1
ATOM 1825 C C . LYS A 1 231 ? -12.526 9.123 2.240 1.00 96.50 231 LYS A C 1
ATOM 1827 O O . LYS A 1 231 ? -13.014 10.233 2.435 1.00 96.50 231 LYS A O 1
ATOM 1832 N N . LEU A 1 232 ? -11.685 8.555 3.106 1.00 97.44 232 LEU A N 1
ATOM 1833 C CA . LEU A 1 232 ? -11.190 9.239 4.294 1.00 97.44 232 LEU A CA 1
ATOM 1834 C C . LEU A 1 232 ? -10.153 10.283 3.879 1.00 97.44 232 LEU A C 1
ATOM 1836 O O . LEU A 1 232 ? -9.239 9.986 3.110 1.00 97.44 232 LEU A O 1
ATOM 1840 N N . ASN A 1 233 ? -10.244 11.491 4.442 1.00 96.62 233 ASN A N 1
ATOM 1841 C CA . ASN A 1 233 ? -9.185 12.482 4.261 1.00 96.62 233 ASN A CA 1
ATOM 1842 C C . ASN A 1 233 ? -7.847 11.957 4.809 1.00 96.62 233 ASN A C 1
ATOM 1844 O O . ASN A 1 233 ? -7.820 11.137 5.730 1.00 96.62 233 ASN A O 1
ATOM 1848 N N . VAL A 1 234 ? -6.738 12.483 4.286 1.00 96.50 234 VAL A N 1
ATOM 1849 C CA . VAL A 1 234 ? -5.374 12.007 4.577 1.00 96.50 234 VAL A CA 1
ATOM 1850 C C . VAL A 1 234 ? -5.087 11.891 6.080 1.00 96.50 234 VAL A C 1
ATOM 1852 O O . VAL A 1 234 ? -4.515 10.894 6.519 1.00 96.50 234 VAL A O 1
ATOM 1855 N N . LYS A 1 235 ? -5.516 12.867 6.895 1.00 95.94 235 LYS A N 1
ATOM 1856 C CA . LYS A 1 235 ? -5.264 12.872 8.347 1.00 95.94 235 LYS A CA 1
ATOM 1857 C C . LYS A 1 235 ? -6.034 11.766 9.068 1.00 95.94 235 LYS A C 1
ATOM 1859 O O . LYS A 1 235 ? -5.465 11.087 9.922 1.00 95.94 235 LYS A O 1
ATOM 1864 N N . LEU A 1 236 ? -7.321 11.601 8.759 1.00 97.06 236 LEU A N 1
ATOM 1865 C CA . LEU A 1 236 ? -8.141 10.542 9.348 1.00 97.06 236 LEU A CA 1
ATOM 1866 C C . LEU A 1 236 ? -7.659 9.165 8.883 1.00 97.06 236 LEU A C 1
ATOM 1868 O O . LEU A 1 236 ? -7.479 8.281 9.711 1.00 97.06 236 LEU A O 1
ATOM 1872 N N . ARG A 1 237 ? -7.360 9.027 7.589 1.00 97.69 237 ARG A N 1
ATOM 1873 C CA . ARG A 1 237 ? -6.833 7.801 6.987 1.00 97.69 237 ARG A CA 1
ATOM 1874 C C . ARG A 1 237 ? -5.509 7.367 7.614 1.00 97.69 237 ARG A C 1
ATOM 1876 O O . ARG A 1 237 ? -5.355 6.190 7.914 1.00 97.69 237 ARG A O 1
ATOM 1883 N N . GLY A 1 238 ? -4.603 8.315 7.877 1.00 97.62 238 GLY A N 1
ATOM 1884 C CA . GLY A 1 238 ? -3.368 8.086 8.635 1.00 97.62 238 GLY A CA 1
ATOM 1885 C C . GLY A 1 238 ? -3.631 7.389 9.967 1.00 97.62 238 GLY A C 1
ATOM 1886 O O . GLY A 1 238 ? -3.185 6.267 10.180 1.00 97.62 238 GLY A O 1
ATOM 1887 N N . TRP A 1 239 ? -4.462 8.010 10.806 1.00 98.31 239 TRP A N 1
ATOM 1888 C CA . TRP A 1 239 ? -4.878 7.447 12.093 1.00 98.31 239 TRP A CA 1
ATOM 1889 C C . TRP A 1 239 ? -5.534 6.069 11.972 1.00 98.31 239 TRP A C 1
ATOM 1891 O O . TRP A 1 239 ? -5.232 5.169 12.753 1.00 98.31 239 TRP A O 1
ATOM 1901 N N . THR A 1 240 ? -6.454 5.903 11.020 1.00 98.50 240 THR A N 1
ATOM 1902 C CA . THR A 1 240 ? -7.176 4.642 10.814 1.00 98.50 240 THR A CA 1
ATOM 1903 C C . THR A 1 240 ? -6.210 3.508 10.471 1.00 98.50 240 THR A C 1
ATOM 1905 O O . THR A 1 240 ? -6.313 2.424 11.042 1.00 98.50 240 THR A O 1
ATOM 1908 N N . LEU A 1 241 ? -5.247 3.759 9.581 1.00 98.38 241 LEU A N 1
ATOM 1909 C CA . LEU A 1 241 ? -4.268 2.761 9.153 1.00 98.38 241 LEU A CA 1
ATOM 1910 C C . LEU A 1 241 ? -3.210 2.468 10.222 1.00 98.38 241 LEU A C 1
ATOM 1912 O O . LEU A 1 241 ? -2.829 1.310 10.383 1.00 98.38 241 LEU A O 1
ATOM 1916 N N . ASP A 1 242 ? -2.792 3.470 10.997 1.00 98.50 242 ASP A N 1
ATOM 1917 C CA . ASP A 1 242 ? -1.875 3.269 12.124 1.00 98.50 242 ASP A CA 1
ATOM 1918 C C . ASP A 1 242 ? -2.516 2.429 13.239 1.00 98.50 242 ASP A C 1
ATOM 1920 O O . ASP A 1 242 ? -1.874 1.531 13.790 1.00 98.50 242 ASP A O 1
ATOM 1924 N N . VAL A 1 243 ? -3.806 2.640 13.523 1.00 98.50 243 VAL A N 1
ATOM 1925 C CA . VAL A 1 243 ? -4.564 1.792 14.459 1.00 98.50 243 VAL A CA 1
ATOM 1926 C C . VAL A 1 243 ? -4.796 0.392 13.885 1.00 98.50 243 VAL A C 1
ATOM 1928 O O . VAL A 1 243 ? -4.624 -0.587 14.609 1.00 98.50 243 VAL A O 1
ATOM 1931 N N . LEU A 1 244 ? -5.120 0.262 12.593 1.00 98.06 244 LEU A N 1
ATOM 1932 C CA . LEU A 1 244 ? -5.249 -1.047 11.940 1.00 98.06 244 LEU A CA 1
ATOM 1933 C C . LEU A 1 244 ? -3.948 -1.850 12.042 1.00 98.06 244 LEU A C 1
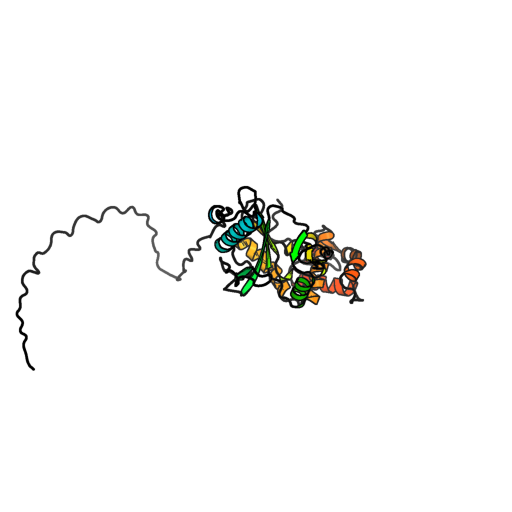ATOM 1935 O O . LEU A 1 244 ? -3.969 -3.034 12.372 1.00 98.06 244 LEU A O 1
ATOM 1939 N N . ARG A 1 245 ? -2.805 -1.197 11.820 1.00 97.06 245 ARG A N 1
ATOM 1940 C CA . ARG A 1 245 ? -1.488 -1.810 11.994 1.00 97.06 245 ARG A CA 1
ATOM 1941 C C . ARG A 1 245 ? -1.284 -2.306 13.427 1.00 97.06 245 ARG A C 1
ATOM 1943 O O . ARG A 1 245 ? -0.844 -3.437 13.599 1.00 97.06 245 ARG A O 1
ATOM 1950 N N . VAL A 1 246 ? -1.614 -1.496 14.436 1.00 97.81 246 VAL A N 1
ATOM 1951 C CA . VAL A 1 246 ? -1.533 -1.909 15.850 1.00 97.81 246 VAL A CA 1
ATOM 1952 C C . VAL A 1 246 ? -2.364 -3.167 16.108 1.00 97.81 246 VAL A C 1
ATOM 1954 O O . VAL A 1 246 ? -1.863 -4.100 16.724 1.00 97.81 246 VAL A O 1
ATOM 1957 N N . ILE A 1 247 ? -3.594 -3.233 15.592 1.00 97.69 247 ILE A N 1
ATOM 1958 C CA . ILE A 1 247 ? -4.467 -4.407 15.754 1.00 97.69 247 ILE A CA 1
ATOM 1959 C C . ILE A 1 247 ? -3.810 -5.669 15.178 1.00 97.69 247 ILE A C 1
ATOM 1961 O O . ILE A 1 247 ? -3.810 -6.712 15.827 1.00 97.69 247 ILE A O 1
ATOM 1965 N N . HIS A 1 248 ? -3.189 -5.578 13.999 1.00 96.12 248 HIS A N 1
ATOM 1966 C CA . HIS A 1 248 ? -2.457 -6.706 13.408 1.00 96.12 248 HIS A CA 1
ATOM 1967 C C . HIS A 1 248 ? -1.227 -7.122 14.216 1.00 96.12 248 HIS A C 1
ATOM 1969 O O . HIS A 1 248 ? -0.901 -8.307 14.285 1.00 96.12 248 HIS A O 1
ATOM 1975 N N . GLU A 1 249 ? -0.549 -6.174 14.858 1.00 95.50 249 GLU A N 1
ATOM 1976 C CA . GLU A 1 249 ? 0.607 -6.461 15.710 1.00 95.50 249 GLU A CA 1
ATOM 1977 C C . GLU A 1 249 ? 0.237 -7.200 17.003 1.00 95.50 249 GLU A C 1
ATOM 1979 O O . GLU A 1 249 ? 1.084 -7.921 17.533 1.00 95.50 249 GLU A O 1
ATOM 1984 N N . LEU A 1 250 ? -1.021 -7.107 17.458 1.00 96.31 250 LEU A N 1
ATOM 1985 C CA . LEU A 1 250 ? -1.533 -7.926 18.564 1.00 96.31 250 LEU A CA 1
ATOM 1986 C C . LEU A 1 250 ? -1.502 -9.422 18.229 1.00 96.31 250 LEU A C 1
ATOM 1988 O O . LEU A 1 250 ? -1.369 -10.241 19.132 1.00 96.31 250 LEU A O 1
ATOM 1992 N N . LYS A 1 251 ? -1.617 -9.784 16.941 1.00 95.31 251 LYS A N 1
ATOM 1993 C CA . LYS A 1 251 ? -1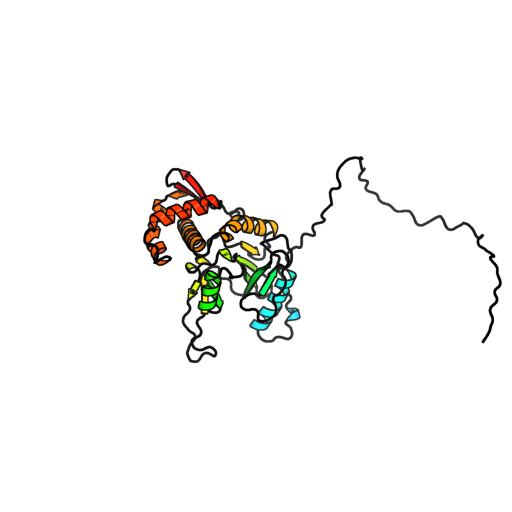.738 -11.176 16.462 1.00 95.31 251 LYS A CA 1
ATOM 1994 C C . LYS A 1 251 ? -2.920 -11.926 17.091 1.00 95.31 251 LYS A C 1
ATOM 1996 O O . LYS A 1 251 ? -2.867 -13.141 17.277 1.00 95.31 251 LYS A O 1
ATOM 2001 N N . LEU A 1 252 ? -3.994 -11.201 17.397 1.00 95.19 252 LEU A N 1
ATOM 2002 C CA . LEU A 1 252 ? -5.224 -11.738 17.968 1.00 95.19 252 LEU A CA 1
ATOM 2003 C C . LEU A 1 252 ? -6.385 -11.528 16.996 1.00 95.19 252 LEU A C 1
ATOM 2005 O O . LEU A 1 252 ? -6.577 -10.427 16.485 1.00 95.19 252 LEU A O 1
ATOM 2009 N N . ALA A 1 253 ? -7.193 -12.568 16.781 1.00 93.44 253 ALA A N 1
ATOM 2010 C CA . ALA A 1 253 ? -8.449 -12.429 16.042 1.00 93.44 253 ALA A CA 1
ATOM 2011 C C . ALA A 1 253 ? -9.470 -11.604 16.841 1.00 93.44 253 ALA A C 1
ATOM 2013 O O . ALA A 1 253 ? -10.160 -10.754 16.289 1.00 93.44 253 ALA A O 1
ATOM 2014 N N . THR A 1 254 ? -9.521 -11.812 18.159 1.00 97.38 254 THR A N 1
ATOM 2015 C CA . THR A 1 254 ? -10.361 -11.065 19.101 1.00 97.38 254 THR A CA 1
ATOM 2016 C C . THR A 1 254 ? -9.480 -10.341 20.108 1.00 97.38 254 THR A C 1
ATOM 2018 O O . THR A 1 254 ? -8.613 -10.959 20.718 1.00 97.38 254 THR A O 1
ATOM 2021 N N . PHE A 1 255 ? -9.722 -9.052 20.320 1.00 98.38 255 PHE A N 1
ATOM 2022 C CA . PHE A 1 255 ? -8.915 -8.206 21.197 1.00 98.38 255 PHE A CA 1
ATOM 2023 C C . PHE A 1 255 ? -9.789 -7.248 22.011 1.00 98.38 255 PHE A C 1
ATOM 2025 O O . PHE A 1 255 ? -10.962 -7.009 21.708 1.00 98.38 255 PHE A O 1
ATOM 2032 N N . SER A 1 256 ? -9.221 -6.708 23.081 1.00 98.50 256 SER A N 1
ATOM 2033 C CA . SER A 1 256 ? -9.856 -5.736 23.961 1.00 98.50 256 SER A CA 1
ATOM 2034 C C . SER A 1 256 ? -9.401 -4.308 23.662 1.00 98.50 256 SER A C 1
ATOM 2036 O O . SER A 1 256 ? -8.382 -4.055 23.023 1.00 98.50 256 SER A O 1
ATOM 2038 N N . LEU A 1 257 ? -10.150 -3.334 24.174 1.00 98.44 257 LEU A N 1
ATOM 2039 C CA . LEU A 1 257 ? -9.756 -1.927 24.110 1.00 98.44 257 LEU A CA 1
ATOM 2040 C C . LEU A 1 257 ? -8.446 -1.656 24.863 1.00 98.44 257 LEU A C 1
ATOM 2042 O O . LEU A 1 257 ? -7.657 -0.818 24.428 1.00 98.44 257 LEU A O 1
ATOM 2046 N N . SER A 1 258 ? -8.214 -2.375 25.963 1.00 98.19 258 SER A N 1
ATOM 2047 C CA . SER A 1 258 ? -6.987 -2.273 26.755 1.00 98.19 258 SER A CA 1
ATOM 2048 C C . SER A 1 258 ? -5.760 -2.731 25.968 1.00 98.19 258 SER A C 1
ATOM 2050 O O . SER A 1 258 ? -4.721 -2.082 26.061 1.00 98.19 258 SER A O 1
ATOM 2052 N N . ASP A 1 259 ? -5.896 -3.766 25.133 1.00 98.31 259 ASP A N 1
ATOM 2053 C CA . ASP A 1 259 ? -4.800 -4.251 24.281 1.00 98.31 259 ASP A CA 1
ATOM 2054 C C . ASP A 1 259 ? -4.336 -3.164 23.305 1.00 98.31 259 ASP A C 1
ATOM 2056 O O . ASP A 1 259 ? -3.142 -2.942 23.127 1.00 98.31 259 ASP A O 1
ATOM 2060 N N . VAL A 1 260 ? -5.275 -2.408 22.725 1.00 98.31 260 VAL A N 1
ATOM 2061 C CA . VAL A 1 260 ? -4.942 -1.287 21.830 1.00 98.31 260 VAL A CA 1
ATOM 2062 C C . VAL A 1 260 ? -4.373 -0.099 22.614 1.00 98.31 260 VAL A C 1
ATOM 2064 O O . VAL A 1 260 ? -3.469 0.585 22.134 1.00 98.31 260 VAL A O 1
ATOM 2067 N N . TYR A 1 261 ? -4.855 0.153 23.836 1.00 98.44 261 TYR A N 1
ATOM 2068 C CA . TYR A 1 261 ? -4.306 1.204 24.702 1.00 98.44 261 TYR A CA 1
ATOM 2069 C C . TYR A 1 261 ? -2.855 0.957 25.119 1.00 98.44 261 TYR A C 1
ATOM 2071 O O . TYR A 1 261 ? -2.143 1.930 25.359 1.00 98.44 261 TYR A O 1
ATOM 2079 N N . ALA A 1 262 ? -2.378 -0.290 25.126 1.00 98.06 262 ALA A N 1
ATOM 2080 C CA . ALA A 1 262 ? -0.963 -0.587 25.353 1.00 98.06 262 ALA A CA 1
ATOM 2081 C C . ALA A 1 262 ? -0.033 0.088 24.316 1.00 98.06 262 ALA A C 1
ATOM 2083 O O . ALA A 1 262 ? 1.142 0.315 24.593 1.00 98.06 262 ALA A O 1
ATOM 2084 N N . PHE A 1 263 ? -0.561 0.483 23.150 1.00 97.88 263 PHE A N 1
ATOM 2085 C CA . PHE A 1 263 ? 0.175 1.160 22.077 1.00 97.88 263 PHE A CA 1
ATOM 2086 C C . PHE A 1 263 ? 0.016 2.691 22.088 1.00 97.88 263 PHE A C 1
ATOM 2088 O O . PHE A 1 263 ? 0.457 3.365 21.155 1.00 97.88 263 PHE A O 1
ATOM 2095 N N . GLU A 1 264 ? -0.590 3.268 23.132 1.00 97.50 264 GLU A N 1
ATOM 2096 C CA . GLU A 1 264 ? -0.836 4.712 23.251 1.00 97.50 264 GLU A CA 1
ATOM 2097 C C . GLU A 1 264 ? 0.436 5.555 23.070 1.00 97.50 264 GLU A C 1
ATOM 2099 O O . GLU A 1 264 ? 0.417 6.533 22.321 1.00 97.50 264 GLU A O 1
ATOM 2104 N N . ALA A 1 265 ? 1.548 5.163 23.702 1.00 97.44 265 ALA A N 1
ATOM 2105 C CA . ALA A 1 265 ? 2.811 5.895 23.608 1.00 97.44 265 ALA A CA 1
ATOM 2106 C C . ALA A 1 265 ? 3.314 5.984 22.158 1.00 97.44 265 ALA A C 1
ATOM 2108 O O . ALA A 1 265 ? 3.634 7.071 21.683 1.00 97.44 265 ALA A O 1
ATOM 2109 N N . ARG A 1 266 ? 3.277 4.868 21.426 1.00 96.81 266 ARG A N 1
ATOM 2110 C CA . ARG A 1 266 ? 3.679 4.821 20.018 1.00 96.81 266 ARG A CA 1
ATOM 2111 C C . ARG A 1 266 ? 2.727 5.605 19.115 1.00 96.81 266 ARG A C 1
ATOM 2113 O O . ARG A 1 266 ? 3.173 6.327 18.232 1.00 96.81 266 ARG A O 1
ATOM 2120 N N . LEU A 1 267 ? 1.414 5.484 19.314 1.00 97.56 267 LEU A N 1
ATOM 2121 C CA . LEU A 1 267 ? 0.439 6.249 18.524 1.00 97.56 267 LEU A CA 1
ATOM 2122 C C . LEU A 1 267 ? 0.579 7.761 18.755 1.00 97.56 267 LEU A C 1
ATOM 2124 O O . LEU A 1 267 ? 0.351 8.545 17.836 1.00 97.56 267 LEU A O 1
ATOM 2128 N N . ARG A 1 268 ? 0.999 8.176 19.955 1.00 97.19 268 ARG A N 1
ATOM 2129 C CA . ARG A 1 268 ? 1.342 9.570 20.258 1.00 97.19 268 ARG A CA 1
ATOM 2130 C C . ARG A 1 268 ? 2.573 10.048 19.489 1.00 97.19 268 ARG A C 1
ATOM 2132 O O . ARG A 1 268 ? 2.548 11.159 18.977 1.00 97.19 268 ARG A O 1
ATOM 2139 N N . GLU A 1 269 ? 3.609 9.222 19.362 1.00 96.56 269 GLU A N 1
ATOM 2140 C CA . GLU A 1 269 ? 4.803 9.548 18.563 1.00 96.56 269 GLU A CA 1
ATOM 2141 C C . GLU A 1 269 ? 4.479 9.701 17.071 1.00 96.56 269 GLU A C 1
ATOM 2143 O O . GLU A 1 269 ? 4.968 10.625 16.425 1.00 96.56 269 GLU A O 1
ATOM 2148 N N . LEU A 1 270 ? 3.612 8.838 16.529 1.00 95.31 270 LEU A N 1
ATOM 2149 C CA . LEU A 1 270 ? 3.164 8.918 15.131 1.00 95.31 270 LEU A CA 1
ATOM 2150 C C . LEU A 1 270 ? 2.264 10.135 14.859 1.00 95.31 270 LEU A C 1
ATOM 2152 O O . LEU A 1 270 ? 2.179 10.619 13.727 1.00 95.31 270 LEU A O 1
ATOM 2156 N N . HIS A 1 271 ? 1.592 10.649 15.890 1.00 95.38 271 HIS A N 1
ATOM 2157 C CA . HIS A 1 271 ? 0.641 11.750 15.781 1.00 95.38 271 HIS A CA 1
ATOM 2158 C C . HIS A 1 271 ? 0.838 12.800 16.890 1.00 95.38 271 HIS A C 1
ATOM 2160 O O . HIS A 1 271 ? -0.069 13.026 17.701 1.00 95.38 271 HIS A O 1
ATOM 2166 N N . PRO A 1 272 ? 1.979 13.512 16.893 1.00 93.44 272 PRO A N 1
ATOM 2167 C CA . PRO A 1 272 ? 2.414 14.349 18.017 1.00 93.44 272 PRO A CA 1
ATOM 2168 C C . PRO A 1 272 ? 1.497 15.546 18.301 1.00 93.44 272 PRO A C 1
ATOM 2170 O O . PRO A 1 272 ? 1.516 16.101 19.392 1.00 93.44 272 PRO A O 1
ATOM 2173 N N . GLN A 1 273 ? 0.664 15.941 17.335 1.00 92.44 273 GLN A N 1
ATOM 2174 C CA . GLN A 1 273 ? -0.283 17.051 17.479 1.00 92.44 273 GLN A CA 1
ATOM 2175 C C . GLN A 1 273 ? -1.590 16.667 18.197 1.00 92.44 273 GLN A C 1
ATOM 2177 O O . GLN A 1 273 ? -2.480 17.506 18.328 1.00 92.44 273 GLN A O 1
ATOM 2182 N N . ASN A 1 274 ? -1.773 15.404 18.598 1.00 92.25 274 ASN A N 1
ATOM 2183 C CA . ASN A 1 274 ? -2.991 14.955 19.269 1.00 92.25 274 ASN A CA 1
ATOM 2184 C C . ASN A 1 274 ? -2.725 14.628 20.741 1.00 92.25 274 ASN A C 1
ATOM 2186 O O . ASN A 1 274 ? -2.032 13.668 21.057 1.00 92.25 274 ASN A O 1
ATOM 2190 N N . PHE A 1 275 ? -3.357 15.377 21.640 1.00 92.38 275 PHE A N 1
ATOM 2191 C CA . PHE A 1 275 ? -3.229 15.183 23.086 1.00 92.38 275 PHE A CA 1
ATOM 2192 C C . PHE A 1 275 ? -4.270 14.212 23.672 1.00 92.38 275 PHE A C 1
ATOM 2194 O O . PHE A 1 275 ? -4.209 13.874 24.847 1.00 92.38 275 PHE A O 1
ATOM 2201 N N . ASN A 1 276 ? -5.214 13.724 22.857 1.00 96.19 276 ASN A N 1
ATOM 2202 C CA . ASN A 1 276 ? -6.328 12.867 23.272 1.00 96.19 276 ASN A CA 1
ATOM 2203 C C . ASN A 1 276 ? -6.272 11.495 22.575 1.00 96.19 276 ASN A C 1
ATOM 2205 O O . ASN A 1 276 ? -7.155 11.135 21.788 1.00 96.19 276 ASN A O 1
ATOM 2209 N N . ILE A 1 277 ? -5.231 10.708 22.866 1.00 97.62 277 ILE A N 1
ATOM 2210 C CA . ILE A 1 277 ? -4.929 9.456 22.151 1.00 97.62 277 ILE A CA 1
ATOM 2211 C C . ILE A 1 277 ? -5.989 8.375 22.387 1.00 97.62 277 ILE A C 1
ATOM 2213 O O . ILE A 1 277 ? -6.546 7.851 21.424 1.00 97.62 277 ILE A O 1
ATOM 2217 N N . ARG A 1 278 ? -6.342 8.057 23.641 1.00 98.12 278 ARG A N 1
ATOM 2218 C CA . ARG A 1 278 ? -7.363 7.027 23.934 1.00 98.12 278 ARG A CA 1
ATOM 2219 C C . ARG A 1 278 ? -8.733 7.328 23.310 1.00 98.12 278 ARG A C 1
ATOM 2221 O O . ARG A 1 278 ? -9.303 6.422 22.697 1.00 98.12 278 ARG A O 1
ATOM 2228 N N . PRO A 1 279 ? -9.285 8.559 23.405 1.00 98.25 279 PRO A N 1
ATOM 2229 C CA . PRO A 1 279 ? -10.473 8.931 22.637 1.00 98.25 279 PRO A CA 1
ATOM 2230 C C . PRO A 1 279 ? -10.302 8.725 21.131 1.00 98.25 279 PRO A C 1
ATOM 2232 O O . PRO A 1 279 ? -11.201 8.184 20.485 1.00 98.25 279 PRO A O 1
ATOM 2235 N N . LYS A 1 280 ? -9.138 9.088 20.577 1.00 98.25 280 LYS A N 1
ATOM 2236 C CA . LYS A 1 280 ? -8.859 8.910 19.151 1.00 98.25 280 LYS A CA 1
ATOM 2237 C C . LYS A 1 280 ? -8.829 7.438 18.742 1.00 98.25 280 LYS A C 1
ATOM 2239 O O . LYS A 1 280 ? -9.420 7.109 17.719 1.00 98.25 280 LYS A O 1
ATOM 2244 N N . ILE A 1 281 ? -8.238 6.558 19.554 1.00 98.56 281 ILE A N 1
ATOM 2245 C CA . ILE A 1 281 ? -8.252 5.100 19.351 1.00 98.56 281 ILE A CA 1
ATOM 2246 C C . ILE A 1 281 ? -9.691 4.588 19.257 1.00 98.56 281 ILE A C 1
ATOM 2248 O O . ILE A 1 281 ? -10.039 3.922 18.286 1.00 98.56 281 ILE A O 1
ATOM 2252 N N . ARG A 1 282 ? -10.559 4.951 20.214 1.00 98.38 282 ARG A N 1
ATOM 2253 C CA . ARG A 1 282 ? -11.976 4.541 20.189 1.00 98.38 282 ARG A CA 1
ATOM 2254 C C . ARG A 1 282 ? -12.683 5.006 18.918 1.00 98.38 282 ARG A C 1
ATOM 2256 O O . ARG A 1 282 ? -13.408 4.224 18.311 1.00 98.38 282 ARG A O 1
ATOM 2263 N N . GLN A 1 283 ? -12.434 6.248 18.498 1.00 98.31 283 GLN A N 1
ATOM 2264 C CA . GLN A 1 283 ? -12.961 6.768 17.237 1.00 98.31 283 GLN A CA 1
ATOM 2265 C C . GLN A 1 283 ? -12.469 5.940 16.040 1.00 98.31 283 GLN A C 1
ATOM 2267 O O . GLN A 1 283 ? -13.264 5.606 15.171 1.00 98.31 283 GLN A O 1
ATOM 2272 N N . GLN A 1 284 ? -11.182 5.582 15.979 1.00 98.56 284 GLN A N 1
ATOM 2273 C CA . GLN A 1 284 ? -10.657 4.797 14.856 1.00 98.56 284 GLN A CA 1
ATOM 2274 C C . GLN A 1 284 ? -11.209 3.370 14.826 1.00 98.56 284 GLN A C 1
ATOM 2276 O O . GLN A 1 284 ? -11.468 2.856 13.746 1.00 98.56 284 GLN A O 1
ATOM 2281 N N . LEU A 1 285 ? -11.464 2.748 15.980 1.00 98.62 285 LEU A N 1
ATOM 2282 C CA . LEU A 1 285 ? -12.131 1.443 16.034 1.00 98.62 285 LEU A CA 1
ATOM 2283 C C . LEU A 1 285 ? -13.553 1.507 15.455 1.00 98.62 285 LEU A C 1
ATOM 2285 O O . LEU A 1 285 ? -13.958 0.593 14.743 1.00 98.62 285 LEU A O 1
ATOM 2289 N N . GLN A 1 286 ? -14.289 2.595 15.702 1.00 98.38 286 GLN A N 1
ATOM 2290 C CA . GLN A 1 286 ? -15.601 2.823 15.080 1.00 98.38 286 GLN A CA 1
ATOM 2291 C C . GLN A 1 286 ? -15.477 2.988 13.562 1.00 98.38 286 GLN A C 1
ATOM 2293 O O . GLN A 1 286 ? -16.211 2.340 12.828 1.00 98.38 286 GLN A O 1
ATOM 2298 N N . VAL A 1 287 ? -14.499 3.768 13.086 1.00 98.38 287 VAL A N 1
ATOM 2299 C CA . VAL A 1 287 ? -14.231 3.908 11.643 1.00 98.38 287 VAL A CA 1
ATOM 2300 C C . VAL A 1 287 ? -13.913 2.544 11.020 1.00 98.38 287 VAL A C 1
ATOM 2302 O O . VAL A 1 287 ? -14.526 2.159 10.034 1.00 98.38 287 VAL A O 1
ATOM 2305 N N . LEU A 1 288 ? -13.011 1.757 11.609 1.00 98.19 288 LEU A N 1
ATOM 2306 C CA . LEU A 1 288 ? -12.674 0.424 11.095 1.00 98.19 288 LEU A CA 1
ATOM 2307 C C . LEU A 1 288 ? -13.892 -0.515 11.046 1.00 98.19 288 LEU A C 1
ATOM 2309 O O . LEU A 1 288 ? -14.030 -1.276 10.088 1.00 98.19 288 LEU A O 1
ATOM 2313 N N . ARG A 1 289 ? -14.790 -0.437 12.037 1.00 97.75 289 ARG A N 1
ATOM 2314 C CA . ARG A 1 289 ? -16.067 -1.165 12.038 1.00 97.75 289 ARG A CA 1
ATOM 2315 C C . ARG A 1 289 ? -16.961 -0.733 10.880 1.00 97.75 289 ARG A C 1
ATOM 2317 O O . ARG A 1 289 ? -17.451 -1.578 10.140 1.00 97.75 289 ARG A O 1
ATOM 2324 N N . ASP A 1 290 ? -17.153 0.571 10.712 1.00 97.19 290 ASP A N 1
ATOM 2325 C CA . ASP A 1 290 ? -18.052 1.133 9.697 1.00 97.19 290 ASP A CA 1
ATOM 2326 C C . ASP A 1 290 ? -17.544 0.861 8.270 1.00 97.19 290 ASP A C 1
ATOM 2328 O O . ASP A 1 290 ? -18.322 0.787 7.322 1.00 97.19 290 ASP A O 1
ATOM 2332 N N . HIS A 1 291 ? -16.236 0.638 8.128 1.00 95.56 291 HIS A N 1
ATOM 2333 C CA . HIS A 1 291 ? -15.589 0.196 6.895 1.00 95.56 291 HIS A CA 1
ATOM 2334 C C . HIS A 1 291 ? -15.500 -1.338 6.748 1.00 95.56 291 HIS A C 1
ATOM 2336 O O . HIS A 1 291 ? -14.876 -1.819 5.803 1.00 95.56 291 HIS A O 1
ATOM 2342 N N . GLY A 1 292 ? -16.118 -2.114 7.646 1.00 94.88 292 GLY A N 1
ATOM 2343 C CA . GLY A 1 292 ? -16.212 -3.574 7.543 1.00 94.88 292 GLY A CA 1
ATOM 2344 C C . GLY A 1 292 ? -14.885 -4.313 7.744 1.00 94.88 292 GLY A C 1
ATOM 2345 O O . GLY A 1 292 ? -14.687 -5.389 7.181 1.00 94.88 292 GLY A O 1
ATOM 2346 N N . LEU A 1 293 ? -13.953 -3.735 8.508 1.00 95.94 293 LEU A N 1
ATOM 2347 C CA . LEU A 1 293 ? -12.652 -4.348 8.809 1.00 95.94 293 LEU A CA 1
ATOM 2348 C C . LEU A 1 293 ? -12.628 -5.056 10.164 1.00 95.94 293 LEU A C 1
ATOM 2350 O O . LEU A 1 293 ? -11.814 -5.948 10.379 1.00 95.94 293 LEU A O 1
ATOM 2354 N N . LEU A 1 294 ? -13.524 -4.686 11.073 1.00 96.62 294 LEU A N 1
ATOM 2355 C CA . LEU A 1 294 ? -13.705 -5.346 12.363 1.00 96.62 294 LEU A CA 1
ATOM 2356 C C . LEU A 1 294 ? -15.176 -5.295 12.782 1.00 96.62 294 LEU A C 1
ATOM 2358 O O . LEU A 1 294 ? -15.967 -4.549 12.206 1.00 96.62 294 LEU A O 1
ATOM 2362 N N . GLN A 1 295 ? -15.529 -6.031 13.828 1.00 97.69 295 GLN A N 1
ATOM 2363 C CA . GLN A 1 295 ? -16.838 -5.958 14.470 1.00 97.69 295 GLN A CA 1
ATOM 2364 C C . GLN A 1 295 ? -16.729 -5.752 15.983 1.00 97.69 295 GLN A C 1
ATOM 2366 O O . GLN A 1 295 ? -15.723 -6.089 16.609 1.00 97.69 295 GLN A O 1
ATOM 2371 N N . PHE A 1 296 ? -17.765 -5.153 16.572 1.00 98.12 296 PHE A N 1
ATOM 2372 C CA . PHE A 1 296 ? -17.866 -4.929 18.014 1.00 98.12 296 PHE A CA 1
ATOM 2373 C C . PHE A 1 296 ? -18.666 -6.084 18.613 1.00 98.12 296 PHE A C 1
ATOM 2375 O O . PHE A 1 296 ? -19.857 -6.202 18.346 1.00 98.12 296 PHE A O 1
ATOM 2382 N N . ILE A 1 297 ? -18.010 -6.923 19.415 1.00 97.62 297 ILE A N 1
ATOM 2383 C CA . ILE A 1 297 ? -18.632 -8.112 20.013 1.00 97.62 297 ILE A CA 1
ATOM 2384 C C . ILE A 1 297 ? -19.396 -7.732 21.280 1.00 97.62 297 ILE A C 1
ATOM 2386 O O . ILE A 1 297 ? -20.530 -8.144 21.500 1.00 97.62 297 ILE A O 1
ATOM 2390 N N . SER A 1 298 ? -18.761 -6.934 22.135 1.00 95.94 298 SER A N 1
ATOM 2391 C CA . SER A 1 298 ? -19.349 -6.418 23.368 1.00 95.94 298 SER A CA 1
ATOM 2392 C C . SER A 1 298 ? -18.585 -5.177 23.829 1.00 95.94 298 SER A C 1
ATOM 2394 O O . SER A 1 298 ? -17.677 -4.693 23.145 1.00 95.94 298 SER A O 1
ATOM 2396 N N . LYS A 1 299 ? -18.954 -4.610 24.983 1.00 96.00 299 LYS A N 1
ATOM 2397 C CA . LYS A 1 299 ? -18.325 -3.391 25.504 1.00 96.00 299 LYS A CA 1
ATOM 2398 C C . LYS A 1 299 ? -16.809 -3.581 25.646 1.00 96.00 299 LYS A C 1
ATOM 2400 O O . LYS A 1 299 ? -16.341 -4.315 26.509 1.00 96.00 299 LYS A O 1
ATOM 2405 N N . GLY A 1 300 ? -16.051 -2.877 24.805 1.00 96.56 300 GLY A N 1
ATOM 2406 C CA . GLY A 1 300 ? -14.590 -2.914 24.812 1.00 96.56 300 GLY A CA 1
ATOM 2407 C C . GLY A 1 300 ? -13.972 -4.196 24.249 1.00 96.56 300 GLY A C 1
ATOM 2408 O O . GLY A 1 300 ? -12.787 -4.411 24.492 1.00 96.56 300 GLY A O 1
ATOM 2409 N N . ARG A 1 301 ? -14.733 -5.027 23.521 1.00 98.31 301 ARG A N 1
ATOM 2410 C CA . ARG A 1 301 ? -14.240 -6.241 22.851 1.00 98.31 301 ARG A CA 1
ATOM 2411 C C . ARG A 1 301 ? -14.556 -6.206 21.361 1.00 98.31 301 ARG A C 1
ATOM 2413 O O . ARG A 1 301 ? -15.683 -5.906 20.964 1.00 98.31 301 ARG A O 1
ATOM 2420 N N . TYR A 1 302 ? -13.564 -6.555 20.555 1.00 98.38 302 TYR A N 1
ATOM 2421 C CA . TYR A 1 302 ? -13.598 -6.429 19.104 1.00 98.38 302 TYR A CA 1
ATOM 2422 C C . TYR A 1 302 ? -13.066 -7.695 18.446 1.00 98.38 302 TYR A C 1
ATOM 2424 O O . TYR A 1 302 ? -12.230 -8.388 19.024 1.00 98.38 302 TYR A O 1
ATOM 2432 N N . GLU A 1 303 ? -13.509 -7.958 17.225 1.00 97.94 303 GLU A N 1
ATOM 2433 C CA . GLU A 1 303 ? -12.982 -9.030 16.386 1.00 97.94 303 GLU A CA 1
ATOM 2434 C C . GLU A 1 303 ? -12.584 -8.473 15.023 1.00 97.94 303 GLU A C 1
ATOM 2436 O O . GLU A 1 303 ? -13.361 -7.759 14.388 1.00 97.94 303 GLU A O 1
ATOM 2441 N N . LEU A 1 304 ? -11.365 -8.778 14.585 1.00 96.62 304 LEU A N 1
ATOM 2442 C CA . LEU A 1 304 ? -10.883 -8.434 13.255 1.00 96.62 304 LEU A CA 1
ATOM 2443 C C . LEU A 1 304 ? -11.553 -9.349 12.224 1.00 96.62 304 LEU A C 1
ATOM 2445 O O . LEU A 1 304 ? -11.500 -10.573 12.346 1.00 96.62 304 LEU A O 1
ATOM 2449 N N . LEU A 1 305 ? -12.153 -8.765 11.188 1.00 93.31 305 LEU A N 1
ATOM 2450 C CA . LEU A 1 305 ? -12.802 -9.550 10.145 1.00 93.31 305 LEU A CA 1
ATOM 2451 C C . LEU A 1 305 ? -11.747 -10.107 9.177 1.00 93.31 305 LEU A C 1
ATOM 2453 O O . LEU A 1 305 ? -10.853 -9.371 8.746 1.00 93.31 305 LEU A O 1
ATOM 2457 N N . PRO A 1 306 ? -11.828 -11.397 8.805 1.00 80.00 306 PRO A N 1
ATOM 2458 C CA . PRO A 1 306 ? -10.845 -12.012 7.930 1.00 80.00 306 PRO A CA 1
ATOM 2459 C C . PRO A 1 306 ? -10.830 -11.330 6.560 1.00 80.00 306 PRO A C 1
ATOM 2461 O O . PRO A 1 306 ? -11.866 -10.971 5.996 1.00 80.00 306 PRO A O 1
ATOM 2464 N N . SER A 1 307 ? -9.637 -11.201 5.981 1.00 67.75 307 SER A N 1
ATOM 2465 C CA . SER A 1 307 ? -9.519 -10.850 4.571 1.00 67.75 307 SER A CA 1
ATOM 2466 C C . SER A 1 307 ? -9.983 -12.048 3.736 1.00 67.75 307 SER A C 1
ATOM 2468 O O . SER A 1 307 ? -9.335 -13.094 3.705 1.00 67.75 307 SER A O 1
ATOM 2470 N N . SER A 1 308 ? -11.142 -11.928 3.085 1.00 49.91 308 SER A N 1
ATOM 2471 C CA . SER A 1 308 ? -11.679 -12.925 2.154 1.00 49.91 308 SER A CA 1
ATOM 2472 C C . SER A 1 308 ? -10.742 -13.049 0.945 1.00 49.91 308 SER A C 1
ATOM 2474 O O . SER A 1 308 ? -10.880 -12.357 -0.057 1.00 49.91 308 SER A O 1
ATOM 2476 N N . GLY A 1 309 ? -9.721 -13.894 1.084 1.00 46.31 309 GLY A N 1
ATOM 2477 C CA . GLY A 1 309 ? -8.616 -14.031 0.132 1.00 46.31 309 GLY A CA 1
ATOM 2478 C C . GLY A 1 309 ? -7.335 -14.592 0.752 1.00 46.31 309 GLY A C 1
ATOM 2479 O O . GLY A 1 309 ? -6.542 -15.203 0.043 1.00 46.31 309 GLY A O 1
ATOM 2480 N N . GLN A 1 310 ? -7.160 -14.482 2.073 1.00 43.16 310 GLN A N 1
ATOM 2481 C CA . GLN A 1 310 ? -6.183 -15.287 2.805 1.00 43.16 310 GLN A CA 1
ATOM 2482 C C . GLN A 1 310 ? -6.835 -16.614 3.193 1.00 43.16 310 GLN A C 1
ATOM 2484 O O . GLN A 1 310 ? -7.206 -16.837 4.344 1.00 43.16 310 GLN A O 1
ATOM 2489 N N . ALA A 1 311 ? -7.004 -17.506 2.213 1.00 30.17 311 ALA A N 1
ATOM 2490 C CA . ALA A 1 311 ? -7.091 -18.918 2.553 1.00 30.17 311 ALA A CA 1
ATOM 2491 C C . ALA A 1 311 ? -5.846 -19.234 3.392 1.00 30.17 311 ALA A C 1
ATOM 2493 O O . ALA A 1 311 ? -4.726 -18.944 2.965 1.00 30.17 311 ALA A O 1
ATOM 2494 N N . ARG A 1 312 ? -6.054 -19.742 4.612 1.00 31.73 312 ARG A N 1
ATOM 2495 C CA . ARG A 1 312 ? -4.985 -20.381 5.376 1.00 31.73 312 ARG A CA 1
ATOM 2496 C C . ARG A 1 312 ? -4.434 -21.493 4.486 1.00 31.73 312 ARG A C 1
ATOM 2498 O O . ARG A 1 312 ? -5.130 -22.479 4.263 1.00 31.73 312 ARG A O 1
ATOM 2505 N N . LEU A 1 313 ? -3.240 -21.275 3.954 1.00 30.06 313 LEU A N 1
ATOM 2506 C CA . LEU A 1 313 ? -2.352 -22.271 3.372 1.00 30.06 313 LEU A CA 1
ATOM 2507 C C . LEU A 1 313 ? -0.956 -21.937 3.886 1.00 30.06 313 LEU A C 1
ATOM 2509 O O . LEU A 1 313 ? -0.523 -20.778 3.664 1.00 30.06 313 LEU A O 1
#

Foldseek 3Di:
DDDDDDDDDDDDDPPPDDDPPDDDDDDDDDDDDDDDDDDDDDDPPPPPQPDQFFAFDLVVCVVDDDPVSSQVVRVLVSCQVGDADLQDDGRGWDADPPPPPQFGTADPPPRATEGEDEDQDDDLFKDWDAAQVVLVVCLQVLNHGWYWYWHAHPSRGTQWIKIFHSLQDAPVQKAKDQADDCPDPRGRGITIMGGSLLGAPLRIQIQHHRRRGDRSVLSSVSCVLQVVLSVDNSVLSNLLSNLNSQVVVLVDQKDFLVSSVVCQVVSCVSPVPDPPRSVSSVVSVVVCVVSVQWDDPDDRMIGGDDRPRPPPD

Mean predicted aligned error: 10.76 Å